Protein AF-A0A8S3D766-F1 (afdb_monomer_lite)

Sequence (200 aa):
LGELEQWCKNNLNIPTNENEAFVVSYKILYDNEEYEDDEDVEENDGNRFRIFISSIRLLNIISMSSYVCSDATYQLVWQDYPVLIVGTTDLNKAFHPFDLAIYLLKPTALICDAADAIKNVFGNSYNQIMCWAHMKRNVENRISHINDKDIAKEILEDIEMLQLCNSTIIFKLASTLCMKKWKLNNKQTDQSILDFFEFF

Foldseek 3Di:
DVVVVVVLVVFCDQDPDQQDKGWVDKDKAALPDDDPPPPPDDRDDHIKMKTKMFGNVLVVVVVPDPDKDKDFDLVDADPLWTWIWIFDADPVRDTGTGIIMTIPDQEQEDAECPDVSVCSRNPDNHHYHHHPVNVLVVLVVLLVQQPDPVVSVVLSVLVVVLVVDPDPVSSVVSVVVSLVVQVVVVPVPRVSSVVSSVVD

Structure (mmCIF, N/CA/C/O backbone):
data_AF-A0A8S3D766-F1
#
_entry.id   AF-A0A8S3D766-F1
#
loop_
_atom_site.group_PDB
_atom_site.id
_atom_site.type_symbol
_atom_site.label_atom_id
_atom_site.label_alt_id
_atom_site.label_comp_id
_atom_site.label_asym_id
_atom_site.label_entity_id
_atom_site.label_seq_id
_atom_site.pdbx_PDB_ins_code
_atom_site.Cartn_x
_atom_site.Cartn_y
_atom_site.Cartn_z
_atom_site.occupancy
_atom_site.B_iso_or_equiv
_atom_site.auth_seq_id
_atom_site.auth_comp_id
_atom_site.auth_asym_id
_atom_site.auth_atom_id
_atom_site.pdbx_PDB_model_num
ATOM 1 N N . LEU A 1 1 ? 7.368 -10.321 -23.413 1.00 70.69 1 LEU A N 1
ATOM 2 C CA . LEU A 1 1 ? 8.429 -9.440 -22.870 1.00 70.69 1 LEU A CA 1
ATOM 3 C C . LEU A 1 1 ? 9.476 -9.000 -23.902 1.00 70.69 1 LEU A C 1
ATOM 5 O O . LEU A 1 1 ? 10.098 -7.979 -23.661 1.00 70.69 1 LEU A O 1
ATOM 9 N N . GLY A 1 2 ? 9.646 -9.662 -25.059 1.00 80.44 2 GLY A N 1
ATOM 10 C CA . GLY A 1 2 ? 10.672 -9.266 -26.047 1.00 80.44 2 GLY A CA 1
ATOM 11 C C . GLY A 1 2 ? 10.582 -7.816 -26.560 1.00 80.44 2 GLY A C 1
ATOM 12 O O . GLY A 1 2 ? 11.603 -7.145 -26.668 1.00 80.44 2 GLY A O 1
ATOM 13 N N . GLU A 1 3 ? 9.377 -7.286 -26.803 1.00 83.62 3 GLU A N 1
ATOM 14 C CA . GLU A 1 3 ? 9.200 -5.866 -27.166 1.00 83.62 3 GLU A CA 1
ATOM 15 C C . GLU A 1 3 ? 9.581 -4.913 -26.025 1.00 83.62 3 GLU A C 1
ATOM 17 O O . GLU A 1 3 ? 10.207 -3.883 -26.267 1.00 83.62 3 GLU A O 1
ATOM 22 N N . LEU A 1 4 ? 9.258 -5.277 -24.778 1.00 83.44 4 LEU A N 1
ATOM 23 C CA . LEU A 1 4 ? 9.631 -4.515 -23.584 1.00 83.44 4 LEU A CA 1
ATOM 24 C C . LEU A 1 4 ? 11.149 -4.507 -23.390 1.00 83.44 4 LEU A C 1
ATOM 26 O O . LEU A 1 4 ? 11.733 -3.461 -23.138 1.00 83.44 4 LEU A O 1
ATOM 30 N N . GLU A 1 5 ? 11.797 -5.658 -23.568 1.00 87.75 5 GLU A N 1
ATOM 31 C CA . GLU A 1 5 ? 13.253 -5.769 -23.528 1.00 87.75 5 GLU A CA 1
ATOM 32 C C . GLU A 1 5 ? 13.906 -4.892 -24.601 1.00 87.75 5 GLU A C 1
ATOM 34 O O . GLU A 1 5 ? 14.866 -4.173 -24.320 1.00 87.75 5 GLU A O 1
ATOM 39 N N . GLN A 1 6 ? 13.366 -4.904 -25.822 1.00 90.50 6 GLN A N 1
ATOM 40 C CA . GLN A 1 6 ? 13.862 -4.056 -26.899 1.00 90.50 6 GLN A CA 1
ATOM 41 C C . GLN A 1 6 ? 13.649 -2.569 -26.597 1.00 90.50 6 GLN A C 1
ATOM 43 O O . GLN A 1 6 ? 14.546 -1.763 -26.840 1.00 90.50 6 GLN A O 1
ATOM 48 N N . TRP A 1 7 ? 12.495 -2.197 -26.038 1.00 90.62 7 TRP A N 1
ATOM 49 C CA . TRP A 1 7 ? 12.239 -0.832 -25.590 1.00 90.62 7 TRP A CA 1
ATOM 50 C C . TRP A 1 7 ? 13.241 -0.410 -24.512 1.00 90.62 7 TRP A C 1
ATOM 52 O O . TRP A 1 7 ? 13.834 0.660 -24.638 1.00 90.62 7 TRP A O 1
ATOM 62 N N . CYS A 1 8 ? 13.515 -1.260 -23.518 1.00 90.88 8 CYS A N 1
ATOM 63 C CA . CYS A 1 8 ? 14.522 -0.977 -22.501 1.00 90.88 8 CYS A CA 1
ATOM 64 C C . CYS A 1 8 ? 15.896 -0.734 -23.130 1.00 90.88 8 CYS A C 1
ATOM 66 O O . CYS A 1 8 ? 16.503 0.302 -22.869 1.00 90.88 8 CYS A O 1
ATOM 68 N N . LYS A 1 9 ? 16.347 -1.625 -24.026 1.00 92.69 9 LYS A N 1
ATOM 69 C CA . LYS A 1 9 ? 17.621 -1.483 -24.756 1.00 92.69 9 LYS A CA 1
ATOM 70 C C . LYS A 1 9 ? 17.708 -0.167 -25.525 1.00 92.69 9 LYS A C 1
ATOM 72 O O . LYS A 1 9 ? 18.741 0.495 -25.489 1.00 92.69 9 LYS A O 1
ATOM 77 N N . ASN A 1 10 ? 16.623 0.231 -26.187 1.00 94.00 10 ASN A N 1
ATOM 78 C CA . ASN A 1 10 ? 16.573 1.467 -26.967 1.00 94.00 10 ASN A CA 1
ATOM 79 C C . ASN A 1 10 ? 16.651 2.730 -26.093 1.00 94.00 10 ASN A C 1
ATOM 81 O O . ASN A 1 10 ? 17.072 3.775 -26.583 1.00 94.00 10 ASN A O 1
ATOM 85 N N . ASN A 1 11 ? 16.271 2.634 -24.817 1.00 93.81 11 ASN A N 1
ATOM 86 C CA . ASN A 1 11 ? 16.190 3.758 -23.883 1.00 93.81 11 ASN A CA 1
ATOM 87 C C . ASN A 1 11 ? 17.270 3.717 -22.783 1.00 93.81 11 ASN A C 1
ATOM 89 O O . ASN A 1 11 ? 17.156 4.449 -21.808 1.00 93.81 11 ASN A O 1
ATOM 93 N N . LEU A 1 12 ? 18.319 2.893 -22.916 1.00 93.75 12 LEU A N 1
ATOM 94 C CA . LEU A 1 12 ? 19.461 2.860 -21.980 1.00 93.75 12 LEU A CA 1
ATOM 95 C C . LEU A 1 12 ? 20.406 4.062 -22.122 1.00 93.75 12 LEU A C 1
ATOM 97 O O . LEU A 1 12 ? 21.203 4.341 -21.226 1.00 93.75 12 LEU A O 1
ATOM 101 N N . ASN A 1 13 ? 20.385 4.727 -23.277 1.00 94.75 13 ASN A N 1
ATOM 102 C CA . ASN A 1 13 ? 21.314 5.815 -23.552 1.00 94.75 13 ASN A CA 1
ATOM 103 C C . ASN A 1 13 ? 21.016 7.001 -22.635 1.00 94.75 13 ASN A C 1
ATOM 105 O O . ASN A 1 13 ? 19.891 7.493 -22.600 1.00 94.75 13 ASN A O 1
ATOM 109 N N . ILE A 1 14 ? 22.047 7.480 -21.940 1.00 94.19 14 ILE A N 1
ATOM 110 C CA . ILE A 1 14 ? 21.954 8.671 -21.097 1.00 94.19 14 ILE A CA 1
ATOM 111 C C . ILE A 1 14 ? 21.667 9.880 -22.010 1.00 94.19 14 ILE A C 1
ATOM 113 O O . ILE A 1 14 ? 22.490 10.182 -22.882 1.00 94.19 14 ILE A O 1
ATOM 117 N N . PRO A 1 15 ? 20.521 10.563 -21.849 1.00 94.56 15 PRO A N 1
ATOM 118 C CA . PRO A 1 15 ? 20.129 11.660 -22.719 1.00 94.56 15 PRO A CA 1
ATOM 119 C C . PRO A 1 15 ? 20.963 12.910 -22.434 1.00 94.56 15 PRO A C 1
ATOM 121 O O . PRO A 1 15 ? 21.476 13.109 -21.336 1.00 94.56 15 PRO A O 1
ATOM 124 N N . THR A 1 16 ? 21.086 13.798 -23.419 1.00 94.31 16 THR A N 1
ATOM 125 C CA . THR A 1 16 ? 21.764 15.093 -23.230 1.00 94.31 16 THR A CA 1
ATOM 126 C C . THR A 1 16 ? 20.898 16.097 -22.472 1.00 94.31 16 THR A C 1
ATOM 128 O O . THR A 1 16 ? 21.423 16.977 -21.794 1.00 94.31 16 THR A O 1
ATOM 131 N N . ASN A 1 17 ? 19.572 15.979 -22.574 1.00 94.69 17 ASN A N 1
ATOM 132 C CA . ASN A 1 17 ? 18.636 16.771 -21.788 1.00 94.69 17 ASN A CA 1
ATOM 133 C C . ASN A 1 17 ? 18.474 16.156 -20.393 1.00 94.69 17 ASN A C 1
ATOM 135 O O . ASN A 1 17 ? 17.949 15.057 -20.249 1.00 94.69 17 ASN A O 1
ATOM 139 N N . GLU A 1 18 ? 18.846 16.897 -19.349 1.00 92.12 18 GLU A N 1
ATOM 140 C CA . GLU A 1 18 ? 18.815 16.393 -17.970 1.00 92.12 18 GLU A CA 1
ATOM 141 C C . GLU A 1 18 ? 17.413 16.070 -17.429 1.00 92.12 18 GLU A C 1
ATOM 143 O O . GLU A 1 18 ? 17.296 15.410 -16.396 1.00 92.12 18 GLU A O 1
ATOM 148 N N . ASN A 1 19 ? 16.356 16.548 -18.095 1.00 89.94 19 ASN A N 1
ATOM 149 C CA . ASN A 1 19 ? 14.960 16.274 -17.743 1.00 89.94 19 ASN A CA 1
ATOM 150 C C . ASN A 1 19 ? 14.360 15.087 -18.498 1.00 89.94 19 ASN A C 1
ATOM 152 O O . ASN A 1 19 ? 13.243 14.678 -18.189 1.00 89.94 19 ASN A O 1
ATOM 156 N N . GLU A 1 20 ? 15.052 14.583 -19.514 1.00 91.75 20 GLU A N 1
ATOM 157 C CA . GLU A 1 20 ? 14.582 13.448 -20.291 1.00 91.75 20 GLU A CA 1
ATOM 158 C C . GLU A 1 20 ? 14.780 12.161 -19.488 1.00 91.75 20 GLU A C 1
ATOM 160 O O . GLU A 1 20 ? 15.828 11.939 -18.874 1.00 91.75 20 GLU A O 1
ATOM 165 N N . ALA A 1 21 ? 13.728 11.346 -19.437 1.00 91.31 21 ALA A N 1
ATOM 166 C CA . ALA A 1 21 ? 13.757 10.079 -18.731 1.00 91.31 21 ALA A CA 1
ATOM 167 C C . ALA A 1 21 ? 14.432 9.006 -19.591 1.00 91.31 21 ALA A C 1
ATOM 169 O O . ALA A 1 21 ? 14.222 8.948 -20.800 1.00 91.31 21 ALA A O 1
ATOM 170 N N . PHE A 1 22 ? 15.200 8.132 -18.954 1.00 93.50 22 PHE A N 1
ATOM 171 C CA . PHE A 1 22 ? 15.865 7.001 -19.584 1.00 93.50 22 PHE A CA 1
ATOM 172 C C . PHE A 1 22 ? 15.861 5.798 -18.639 1.00 93.50 22 PHE A C 1
ATOM 174 O O . PHE A 1 22 ? 15.619 5.922 -17.433 1.00 93.50 22 PHE A O 1
ATOM 181 N N . VAL A 1 23 ? 16.109 4.617 -19.193 1.00 93.62 23 VAL A N 1
ATOM 182 C CA . VAL A 1 23 ? 16.245 3.386 -18.419 1.00 93.62 23 VAL A CA 1
ATOM 183 C C . VAL A 1 23 ? 17.630 3.373 -17.786 1.00 93.62 23 VAL A C 1
ATOM 185 O O . VAL A 1 23 ? 18.639 3.267 -18.477 1.00 93.62 23 VAL A O 1
ATOM 188 N N . VAL A 1 24 ? 17.675 3.467 -16.459 1.00 91.00 24 VAL A N 1
ATOM 189 C CA . VAL A 1 24 ? 18.919 3.404 -15.682 1.00 91.00 24 VAL A CA 1
ATOM 190 C C . VAL A 1 24 ? 19.394 1.960 -15.570 1.00 91.00 24 VAL A C 1
ATOM 192 O O . VAL A 1 24 ? 20.577 1.667 -15.730 1.00 91.00 24 VAL A O 1
ATOM 195 N N . SER A 1 25 ? 18.469 1.043 -15.298 1.00 90.19 25 SER A N 1
ATOM 196 C CA . SER A 1 25 ? 18.732 -0.392 -15.301 1.00 90.19 25 SER A CA 1
ATOM 197 C C . SER A 1 25 ? 17.443 -1.171 -15.521 1.00 90.19 25 SER A C 1
ATOM 199 O O . SER A 1 25 ? 16.344 -0.688 -15.258 1.00 90.19 25 SER A O 1
ATOM 201 N N . TYR A 1 26 ? 17.562 -2.397 -16.013 1.00 89.94 26 TYR A N 1
ATOM 202 C CA . TYR A 1 26 ? 16.439 -3.319 -16.062 1.00 89.94 26 TYR A CA 1
ATOM 203 C C . TYR A 1 26 ? 16.932 -4.759 -15.917 1.00 89.94 26 TYR A C 1
ATOM 205 O O . TYR A 1 26 ? 18.079 -5.071 -16.234 1.00 89.94 26 TYR A O 1
ATOM 213 N N . LYS A 1 27 ? 16.056 -5.635 -15.431 1.00 86.75 27 LYS A N 1
ATOM 214 C CA . LYS A 1 27 ? 16.256 -7.084 -15.375 1.00 86.75 27 LYS A CA 1
ATOM 215 C C . LYS A 1 27 ? 14.972 -7.745 -15.855 1.00 86.75 27 LYS A C 1
ATOM 217 O O . LYS A 1 27 ? 13.901 -7.413 -15.357 1.00 86.75 27 LYS A O 1
ATOM 222 N N . ILE A 1 28 ? 15.076 -8.647 -16.821 1.00 84.81 28 ILE A N 1
ATOM 223 C CA . ILE A 1 28 ? 13.966 -9.467 -17.311 1.00 84.81 28 ILE A CA 1
ATOM 224 C C . ILE A 1 28 ? 14.405 -10.916 -17.126 1.00 84.81 28 ILE A C 1
ATOM 226 O O . ILE A 1 28 ? 15.491 -11.272 -17.565 1.00 84.81 28 ILE A O 1
ATOM 230 N N . LEU A 1 29 ? 13.593 -11.697 -16.424 1.00 77.31 29 LEU A N 1
ATOM 231 C CA . LEU A 1 29 ? 13.804 -13.109 -16.138 1.00 77.31 29 LEU A CA 1
ATOM 232 C C . LEU A 1 29 ? 12.725 -13.906 -16.860 1.00 7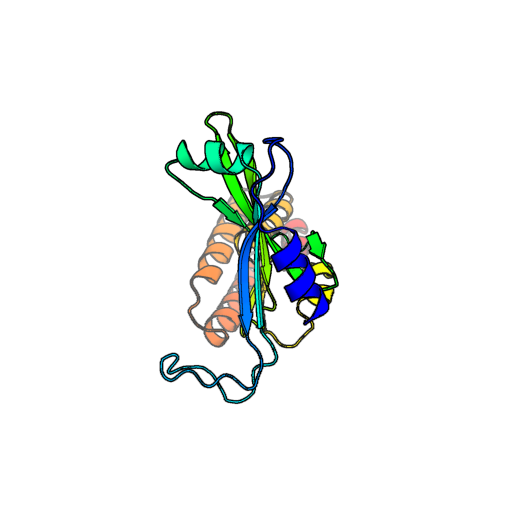7.31 29 LEU A C 1
ATOM 234 O O . LEU A 1 29 ? 11.534 -13.603 -16.733 1.00 77.31 29 LEU A O 1
ATOM 238 N N . TYR A 1 30 ? 13.160 -14.906 -17.616 1.00 76.62 30 TYR A N 1
ATOM 239 C CA . TYR A 1 30 ? 12.282 -15.824 -18.324 1.00 76.62 30 TYR A CA 1
ATOM 240 C C . TYR A 1 30 ? 12.181 -17.145 -17.555 1.00 76.62 30 TYR A C 1
ATOM 242 O O . TYR A 1 30 ? 13.155 -17.559 -16.934 1.00 76.62 30 TYR A O 1
ATOM 250 N N . ASP A 1 31 ? 11.038 -17.827 -17.648 1.00 66.19 31 ASP A N 1
ATOM 251 C CA . ASP A 1 31 ? 10.706 -19.056 -16.887 1.00 66.19 31 ASP A CA 1
ATOM 252 C C . ASP A 1 31 ? 11.696 -20.224 -17.038 1.00 66.19 31 ASP A C 1
ATOM 254 O O . ASP A 1 31 ? 11.620 -21.202 -16.303 1.00 66.19 31 ASP A O 1
ATOM 258 N N . ASN A 1 32 ? 12.630 -20.127 -17.984 1.00 57.44 32 ASN A N 1
ATOM 259 C CA . ASN A 1 32 ? 13.569 -21.187 -18.335 1.00 57.44 32 ASN A CA 1
ATOM 260 C C . ASN A 1 32 ? 15.002 -20.936 -17.821 1.00 57.44 32 ASN A C 1
ATOM 262 O O . ASN A 1 32 ? 15.908 -21.676 -18.200 1.00 57.44 32 ASN A O 1
ATOM 266 N N . GLU A 1 33 ? 15.240 -19.884 -17.031 1.00 54.94 33 GLU A N 1
ATOM 267 C CA . GLU A 1 33 ? 16.546 -19.607 -16.417 1.00 54.94 33 GLU A CA 1
ATOM 268 C C . GLU A 1 33 ? 16.566 -20.123 -14.966 1.00 54.94 33 GLU A C 1
ATOM 270 O O . GLU A 1 33 ? 16.185 -19.413 -14.037 1.00 54.94 33 GLU A O 1
ATOM 275 N N . GLU A 1 34 ? 16.995 -21.377 -14.779 1.00 47.31 34 GLU A N 1
ATOM 276 C CA . GLU A 1 34 ? 17.335 -21.938 -13.463 1.00 47.31 34 GLU A CA 1
ATOM 277 C C . GLU A 1 34 ? 18.512 -21.152 -12.857 1.00 47.31 34 GLU A C 1
ATOM 279 O O . GLU A 1 34 ? 19.587 -21.073 -13.455 1.00 47.31 34 GLU A O 1
ATOM 284 N N . TYR A 1 35 ? 18.332 -20.592 -11.658 1.00 52.56 35 TYR A N 1
ATOM 285 C CA . TYR A 1 35 ? 19.436 -20.107 -10.829 1.00 52.56 35 TYR A CA 1
ATOM 286 C C . TYR A 1 35 ? 19.434 -20.839 -9.485 1.00 52.56 35 TYR A C 1
ATOM 288 O O . TYR A 1 35 ? 18.401 -20.944 -8.831 1.00 52.56 35 TYR A O 1
ATOM 296 N N . GLU A 1 36 ? 20.617 -21.312 -9.088 1.00 47.75 36 GLU A N 1
ATOM 297 C CA . GLU A 1 36 ? 20.889 -22.158 -7.914 1.00 47.75 36 GLU A CA 1
ATOM 298 C C . GLU A 1 36 ? 20.872 -21.418 -6.555 1.00 47.75 36 GLU A C 1
ATOM 300 O O . GLU A 1 36 ? 21.136 -22.048 -5.538 1.00 47.75 36 GLU A O 1
ATOM 305 N N . ASP A 1 37 ? 20.559 -20.115 -6.500 1.00 46.97 37 ASP A N 1
ATOM 306 C CA . ASP A 1 37 ? 20.825 -19.283 -5.306 1.00 46.97 37 ASP A CA 1
ATOM 307 C C . ASP A 1 37 ? 19.584 -18.742 -4.560 1.00 46.97 37 ASP A C 1
ATOM 309 O O . ASP A 1 37 ? 19.739 -18.063 -3.545 1.00 46.97 37 ASP A O 1
ATOM 313 N N . ASP A 1 38 ? 18.358 -19.043 -4.999 1.00 48.12 38 ASP A N 1
ATOM 314 C CA . ASP A 1 38 ? 17.144 -18.676 -4.253 1.00 48.12 38 ASP A CA 1
ATOM 315 C C . ASP A 1 38 ? 16.510 -19.938 -3.630 1.00 48.12 38 ASP A C 1
ATOM 317 O O . ASP A 1 38 ? 15.638 -20.569 -4.226 1.00 48.12 38 ASP A O 1
ATOM 321 N N . GLU A 1 39 ? 16.925 -20.299 -2.407 1.00 45.94 39 GLU A N 1
ATOM 322 C CA . GLU A 1 39 ? 16.425 -21.465 -1.639 1.00 45.94 39 GLU A CA 1
ATOM 323 C C . GLU A 1 39 ? 14.904 -21.436 -1.322 1.00 45.94 39 GLU A C 1
ATOM 325 O O . GLU A 1 39 ? 14.390 -22.384 -0.734 1.00 45.94 39 GLU A O 1
ATOM 330 N N . ASP A 1 40 ? 14.160 -20.407 -1.748 1.00 47.56 40 ASP A N 1
ATOM 331 C CA . ASP A 1 40 ? 12.743 -20.197 -1.407 1.00 47.56 40 ASP A CA 1
ATOM 332 C C . ASP A 1 40 ? 11.804 -19.974 -2.621 1.00 47.56 40 ASP A C 1
ATOM 334 O O . ASP A 1 40 ? 10.689 -19.469 -2.456 1.00 47.56 40 ASP A O 1
ATOM 338 N N . VAL A 1 41 ? 12.202 -20.313 -3.856 1.00 48.66 41 VAL A N 1
ATOM 339 C CA . VAL A 1 41 ? 11.343 -20.094 -5.043 1.00 48.66 41 VAL A CA 1
ATOM 340 C C . VAL A 1 41 ? 10.721 -21.405 -5.527 1.00 48.66 41 VAL A C 1
ATOM 342 O O . VAL A 1 41 ? 11.394 -22.258 -6.095 1.00 48.66 41 VAL A O 1
ATOM 345 N N . GLU A 1 42 ? 9.408 -21.549 -5.322 1.00 48.41 42 GLU A N 1
ATOM 346 C CA . GLU A 1 42 ? 8.610 -22.62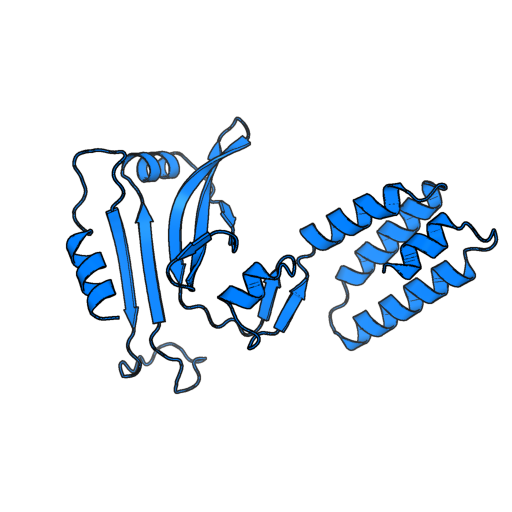3 -5.925 1.00 48.41 42 GLU A CA 1
ATOM 347 C C . GLU A 1 42 ? 8.782 -22.644 -7.460 1.00 48.41 42 GLU A C 1
ATOM 349 O O . GLU A 1 42 ? 8.654 -21.617 -8.134 1.00 48.41 42 GLU A O 1
ATOM 354 N N . GLU A 1 43 ? 9.058 -23.833 -8.006 1.00 47.06 43 GLU A N 1
ATOM 355 C CA . GLU A 1 43 ? 9.141 -24.117 -9.443 1.00 47.06 43 GLU A CA 1
ATOM 356 C C . GLU A 1 43 ? 7.848 -23.673 -10.163 1.00 47.06 43 GLU A C 1
ATOM 358 O O . GLU A 1 43 ? 6.774 -24.221 -9.908 1.00 47.06 43 GLU A O 1
ATOM 363 N N . ASN A 1 44 ? 7.974 -22.746 -11.124 1.00 49.91 44 ASN A N 1
ATOM 364 C CA . ASN A 1 44 ? 6.931 -22.118 -11.970 1.00 49.91 44 ASN A CA 1
ATOM 365 C C . ASN A 1 44 ? 6.419 -20.734 -11.553 1.00 49.91 44 ASN A C 1
ATOM 367 O O . ASN A 1 44 ? 5.215 -20.461 -11.653 1.00 49.91 44 ASN A O 1
ATOM 371 N N . ASP A 1 45 ? 7.304 -19.803 -11.197 1.00 53.88 45 ASP A N 1
ATOM 372 C CA . ASP A 1 45 ? 6.891 -18.403 -11.151 1.00 53.88 45 ASP A CA 1
ATOM 373 C C . ASP A 1 45 ? 7.182 -17.673 -12.469 1.00 53.88 45 ASP A C 1
ATOM 375 O O . ASP A 1 45 ? 8.317 -17.300 -12.741 1.00 53.88 45 ASP A O 1
ATOM 379 N N . GLY A 1 46 ? 6.111 -17.496 -13.256 1.00 61.50 46 GLY A N 1
ATOM 380 C CA . GLY A 1 46 ? 6.061 -16.843 -14.573 1.00 61.50 46 GLY A CA 1
ATOM 381 C C . GLY A 1 46 ? 6.977 -15.619 -14.778 1.00 61.50 46 GLY A C 1
ATOM 382 O O . GLY A 1 46 ? 7.278 -14.901 -13.829 1.00 61.50 46 GLY A O 1
ATOM 383 N N . ASN A 1 47 ? 7.312 -15.314 -16.040 1.00 66.62 47 ASN A N 1
ATOM 384 C CA . ASN A 1 47 ? 8.333 -14.323 -16.409 1.00 66.62 47 ASN A CA 1
ATOM 385 C C . ASN A 1 47 ? 8.301 -13.030 -15.570 1.00 66.62 47 ASN A C 1
ATOM 387 O O . ASN A 1 47 ? 7.332 -12.269 -15.630 1.00 66.62 47 ASN A O 1
ATOM 391 N N . ARG A 1 48 ? 9.388 -12.723 -14.856 1.00 72.94 48 ARG A N 1
ATOM 392 C CA . ARG A 1 48 ? 9.495 -11.543 -13.983 1.00 72.94 48 ARG A CA 1
ATOM 393 C C . ARG A 1 48 ? 10.271 -10.427 -14.674 1.00 72.94 48 ARG A C 1
ATOM 395 O O . ARG A 1 48 ? 11.196 -10.673 -15.441 1.00 72.94 48 ARG A O 1
ATOM 402 N N . PHE A 1 49 ? 9.954 -9.175 -14.366 1.00 78.81 49 PHE A N 1
ATOM 403 C CA . PHE A 1 49 ? 10.791 -8.059 -14.796 1.00 78.81 49 PHE A CA 1
ATOM 404 C C . PHE A 1 49 ? 10.823 -6.927 -13.774 1.00 78.81 49 PHE A C 1
ATOM 406 O O . PHE A 1 49 ? 9.898 -6.751 -12.982 1.00 78.81 49 PHE A O 1
ATOM 413 N N . ARG A 1 50 ? 11.916 -6.169 -13.823 1.00 80.25 50 ARG A N 1
ATOM 414 C CA . ARG A 1 50 ? 12.158 -4.930 -13.091 1.00 80.25 50 ARG A CA 1
ATOM 415 C C . ARG A 1 50 ? 12.740 -3.920 -14.063 1.00 80.25 50 ARG A C 1
ATOM 417 O O . ARG A 1 50 ? 13.726 -4.223 -14.729 1.00 80.25 50 ARG A O 1
ATOM 424 N N . ILE A 1 51 ? 12.179 -2.721 -14.109 1.00 85.56 51 ILE A N 1
ATOM 425 C CA . ILE A 1 51 ? 12.727 -1.607 -14.893 1.00 85.56 51 ILE A CA 1
ATOM 426 C C . ILE A 1 51 ? 12.883 -0.425 -13.954 1.00 85.56 51 ILE A C 1
ATOM 428 O O . ILE A 1 51 ? 11.937 -0.110 -13.247 1.00 85.56 51 ILE A O 1
ATOM 432 N N . PHE A 1 52 ? 14.056 0.199 -13.948 1.00 87.62 52 PHE A N 1
ATOM 433 C CA . PHE A 1 52 ? 14.364 1.429 -13.231 1.00 87.62 52 PHE A CA 1
ATOM 434 C C . PHE A 1 52 ? 14.478 2.572 -14.244 1.00 87.62 52 PHE A C 1
ATOM 436 O O . PHE A 1 52 ? 15.371 2.565 -15.096 1.00 87.62 52 PHE A O 1
ATOM 443 N N . ILE A 1 53 ? 13.573 3.549 -14.149 1.00 89.44 53 ILE A N 1
ATOM 444 C CA . ILE A 1 53 ? 13.532 4.738 -15.007 1.00 89.44 53 ILE A CA 1
ATOM 445 C C . ILE A 1 53 ? 13.804 5.989 -14.166 1.00 89.44 53 ILE A C 1
ATOM 447 O O . ILE A 1 53 ? 13.197 6.186 -13.114 1.00 89.44 53 ILE A O 1
ATOM 451 N N . SER A 1 54 ? 14.689 6.863 -14.649 1.00 92.12 54 SER A N 1
ATOM 452 C CA . SER A 1 54 ? 14.982 8.159 -14.022 1.00 92.12 54 SER A CA 1
ATOM 453 C C . SER A 1 54 ? 15.435 9.193 -15.057 1.00 92.12 54 SER A C 1
ATOM 455 O O . SER A 1 54 ? 15.471 8.911 -16.249 1.00 92.12 54 SER A O 1
ATOM 457 N N . SER A 1 55 ? 15.788 10.397 -14.610 1.00 91.88 55 SER A N 1
ATOM 458 C CA . SER A 1 55 ? 16.466 11.424 -15.409 1.00 91.88 55 SER A CA 1
ATOM 459 C C . SER A 1 55 ? 17.723 11.903 -14.684 1.00 91.88 55 SER A C 1
ATOM 461 O O . SER A 1 55 ? 17.846 11.740 -13.468 1.00 91.88 55 SER A O 1
ATOM 463 N N . ILE A 1 56 ? 18.657 12.529 -15.402 1.00 92.62 56 ILE A N 1
ATOM 464 C CA . ILE A 1 56 ? 19.917 13.015 -14.811 1.00 92.62 56 ILE A CA 1
ATOM 465 C C . ILE A 1 56 ? 19.642 13.985 -13.658 1.00 92.62 56 ILE A C 1
ATOM 467 O O . ILE A 1 56 ? 20.248 13.868 -12.594 1.00 92.62 56 ILE A O 1
ATOM 471 N N . ARG A 1 57 ? 18.690 14.912 -13.829 1.00 88.00 57 ARG A N 1
ATOM 472 C CA . ARG A 1 57 ? 18.337 15.873 -12.778 1.00 88.00 57 ARG A CA 1
ATOM 473 C C . ARG A 1 57 ? 17.860 15.173 -11.507 1.00 88.00 57 ARG A C 1
ATOM 475 O O . ARG A 1 57 ? 18.241 15.571 -10.411 1.00 88.00 57 ARG A O 1
ATOM 482 N N . LEU A 1 58 ? 17.050 14.129 -11.652 1.00 86.19 58 LEU A N 1
ATOM 483 C CA . LEU A 1 58 ? 16.514 13.361 -10.531 1.00 86.19 58 LEU A CA 1
ATOM 484 C C . LEU A 1 58 ? 17.598 12.535 -9.823 1.00 86.19 58 LEU A C 1
ATOM 486 O O . LEU A 1 58 ? 17.670 12.544 -8.593 1.00 86.19 58 LEU A O 1
ATOM 490 N N . LEU A 1 59 ? 18.500 11.911 -10.585 1.00 88.06 59 LEU A N 1
ATOM 491 C CA . LEU A 1 59 ? 19.664 11.205 -10.038 1.00 88.06 59 LEU A CA 1
ATOM 492 C C . LEU A 1 59 ? 20.633 12.153 -9.301 1.00 88.06 59 LEU A C 1
ATOM 494 O O . LEU A 1 59 ? 21.232 11.783 -8.291 1.00 88.06 59 LEU A O 1
ATOM 498 N N . ASN A 1 60 ? 20.747 13.404 -9.748 1.00 87.44 60 ASN A N 1
ATOM 499 C CA . ASN A 1 60 ? 21.519 14.426 -9.041 1.00 87.44 60 ASN A CA 1
ATOM 500 C C . ASN A 1 60 ? 20.844 14.884 -7.739 1.00 87.44 60 ASN A C 1
ATOM 502 O O . ASN A 1 60 ? 21.531 15.235 -6.788 1.00 87.44 60 ASN A O 1
ATOM 506 N N . ILE A 1 61 ? 19.511 14.875 -7.661 1.00 81.75 61 ILE A N 1
ATOM 507 C CA . ILE A 1 61 ? 18.798 15.209 -6.419 1.00 81.75 61 ILE A CA 1
ATOM 508 C C . ILE A 1 61 ? 19.049 14.142 -5.350 1.00 81.75 61 ILE A C 1
ATOM 510 O O . ILE A 1 61 ? 19.331 14.485 -4.202 1.00 81.75 61 ILE A O 1
ATOM 514 N N . ILE A 1 62 ? 18.994 12.857 -5.714 1.00 81.19 62 ILE A N 1
ATOM 515 C CA . ILE A 1 62 ? 19.216 11.775 -4.747 1.00 81.19 62 ILE A CA 1
ATOM 516 C C . ILE A 1 62 ? 20.664 11.712 -4.251 1.00 81.19 62 ILE A C 1
ATOM 518 O O . ILE A 1 62 ? 20.877 11.399 -3.084 1.00 81.19 62 ILE A O 1
ATOM 522 N N . SER A 1 63 ? 21.655 12.088 -5.068 1.00 83.69 63 SER A N 1
ATOM 523 C CA . SER A 1 63 ? 23.058 12.141 -4.624 1.00 83.69 63 SER A CA 1
ATOM 524 C C . SER A 1 63 ? 23.307 13.178 -3.518 1.00 83.69 63 SER A C 1
ATOM 526 O O . SER A 1 63 ? 24.293 13.076 -2.789 1.00 83.69 63 SER A O 1
ATOM 528 N N . MET A 1 64 ? 22.397 14.145 -3.359 1.00 81.94 64 MET A N 1
ATOM 529 C CA . MET A 1 64 ? 22.422 15.151 -2.295 1.00 81.94 64 MET A CA 1
ATOM 530 C C . MET A 1 64 ? 21.592 14.760 -1.062 1.00 81.94 64 MET A C 1
ATOM 532 O O . MET A 1 64 ? 21.574 15.510 -0.085 1.00 81.94 64 MET A O 1
ATOM 536 N N . SER A 1 65 ? 20.890 13.624 -1.086 1.00 76.25 65 SER A N 1
ATOM 537 C CA . SER A 1 65 ? 20.039 13.177 0.018 1.00 76.25 65 SER A CA 1
ATOM 538 C C . SER A 1 65 ? 20.687 12.047 0.817 1.00 76.25 65 SER A C 1
ATOM 540 O O . SER A 1 65 ? 21.320 11.150 0.267 1.00 76.25 65 SER A O 1
ATOM 542 N N . SER A 1 66 ? 20.493 12.062 2.137 1.00 78.31 66 SER A N 1
ATOM 543 C CA . SER A 1 66 ? 20.892 10.961 3.027 1.00 78.31 66 SER A CA 1
ATOM 544 C C . SER A 1 66 ? 19.825 9.876 3.172 1.00 78.31 66 SER A C 1
ATOM 546 O O . SER A 1 66 ? 20.110 8.822 3.737 1.00 78.31 66 SER A O 1
ATOM 548 N N . TYR A 1 67 ? 18.597 10.132 2.713 1.00 67.62 67 TYR A N 1
ATOM 549 C CA . TYR A 1 67 ? 17.453 9.257 2.954 1.00 67.62 67 TYR A CA 1
ATOM 550 C C . TYR A 1 67 ? 16.619 9.073 1.691 1.00 67.62 67 TYR A C 1
ATOM 552 O O . TYR A 1 67 ? 16.450 9.994 0.892 1.00 67.62 67 TYR A O 1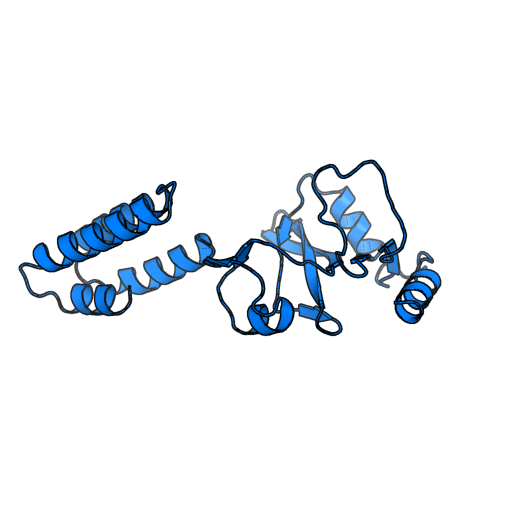
ATOM 560 N N . VAL A 1 68 ? 16.061 7.875 1.546 1.00 68.56 68 VAL A N 1
ATOM 561 C CA . VAL A 1 68 ? 15.161 7.509 0.453 1.00 68.56 68 VAL A CA 1
ATOM 562 C C . VAL A 1 68 ? 13.791 7.192 1.031 1.00 68.56 68 VAL A C 1
ATOM 564 O O . VAL A 1 68 ? 13.681 6.517 2.053 1.00 68.56 68 VAL A O 1
ATOM 567 N N . CYS A 1 69 ? 12.748 7.671 0.365 1.00 61.81 69 CYS A N 1
ATOM 568 C CA . CYS A 1 69 ? 11.362 7.326 0.631 1.00 61.81 69 CYS A CA 1
ATOM 569 C C . CYS A 1 69 ? 10.863 6.445 -0.518 1.00 61.81 69 CYS A C 1
ATOM 571 O O . CYS A 1 69 ? 10.721 6.913 -1.646 1.00 61.81 69 CYS A O 1
ATOM 573 N N . SER A 1 70 ? 10.595 5.173 -0.242 1.00 59.72 70 SER A N 1
ATOM 574 C CA . SER A 1 70 ? 9.941 4.273 -1.192 1.00 59.72 70 SER A CA 1
ATOM 575 C C . SER A 1 70 ? 8.476 4.117 -0.811 1.00 59.72 70 SER A C 1
ATOM 577 O O . SER A 1 70 ? 8.198 3.692 0.312 1.00 59.72 70 SER A O 1
ATOM 579 N N . ASP A 1 71 ? 7.560 4.425 -1.726 1.00 60.81 71 ASP A N 1
ATOM 580 C CA . ASP A 1 71 ? 6.133 4.184 -1.523 1.00 60.81 71 ASP A CA 1
ATOM 581 C C . ASP A 1 71 ? 5.507 3.556 -2.769 1.00 60.81 71 ASP A C 1
ATOM 583 O O . ASP A 1 71 ? 5.753 3.962 -3.907 1.00 60.81 71 ASP A O 1
ATOM 587 N N . ALA A 1 72 ? 4.697 2.523 -2.565 1.00 56.59 72 ALA A N 1
ATOM 588 C CA . ALA A 1 72 ? 4.018 1.843 -3.656 1.00 56.59 72 ALA A CA 1
ATOM 589 C C . ALA A 1 72 ? 2.691 2.543 -3.933 1.00 56.59 72 ALA A C 1
ATOM 591 O O . ALA A 1 72 ? 1.677 2.270 -3.291 1.00 56.59 72 ALA A O 1
ATOM 592 N N . THR A 1 73 ? 2.679 3.438 -4.919 1.00 56.34 73 THR A N 1
ATOM 593 C CA . THR A 1 73 ? 1.448 4.110 -5.330 1.00 56.34 73 THR A CA 1
ATOM 594 C C . THR A 1 73 ? 0.738 3.288 -6.404 1.00 56.34 73 THR A C 1
ATOM 596 O O . THR A 1 73 ? 1.000 3.419 -7.596 1.00 56.34 73 THR A O 1
ATOM 599 N N . TYR A 1 74 ? -0.225 2.470 -5.996 1.00 52.00 74 TYR A N 1
ATOM 600 C CA . TYR A 1 74 ? -1.057 1.659 -6.897 1.00 52.00 74 TYR A CA 1
ATOM 601 C C . TYR A 1 74 ? -1.981 2.490 -7.818 1.00 52.00 74 TYR A C 1
ATOM 603 O O . TYR A 1 74 ? -2.639 1.939 -8.696 1.00 52.00 74 TYR A O 1
ATOM 611 N N . GLN A 1 75 ? -2.064 3.811 -7.615 1.00 54.84 75 GLN A N 1
ATOM 612 C CA . GLN A 1 75 ? -2.798 4.725 -8.499 1.00 54.84 75 GLN A CA 1
ATOM 613 C C . GLN A 1 75 ? -2.102 4.924 -9.855 1.00 54.84 75 GLN A C 1
ATOM 615 O O . GLN A 1 75 ? -2.726 5.442 -10.780 1.00 54.84 75 GLN A O 1
ATOM 620 N N . LEU A 1 76 ? -0.836 4.509 -9.986 1.00 56.09 76 LEU A N 1
ATOM 621 C CA . LEU A 1 76 ? -0.105 4.527 -11.245 1.00 56.09 76 LEU A CA 1
ATOM 622 C C . LEU A 1 76 ? 0.135 3.086 -11.707 1.00 56.09 76 LEU A C 1
ATOM 624 O O . LEU A 1 76 ? 0.900 2.332 -11.107 1.00 56.09 76 LEU A O 1
ATOM 628 N N . VAL A 1 77 ? -0.562 2.712 -12.774 1.00 61.75 77 VAL A N 1
ATOM 629 C CA . VAL A 1 77 ? -0.495 1.387 -13.393 1.00 61.75 77 VAL A CA 1
ATOM 630 C C . VAL A 1 77 ? 0.054 1.564 -14.800 1.00 61.75 77 VAL A C 1
ATOM 632 O O . VAL A 1 77 ? -0.439 2.411 -15.547 1.00 61.75 77 VAL A O 1
ATOM 635 N N . TRP A 1 78 ? 1.068 0.787 -15.177 1.00 64.06 78 TRP A N 1
ATOM 636 C CA . TRP A 1 78 ? 1.607 0.795 -16.537 1.00 64.06 78 TRP A CA 1
ATOM 637 C C . TRP A 1 78 ? 1.403 -0.569 -17.183 1.00 64.06 78 TRP A C 1
ATOM 639 O O . TRP A 1 78 ? 2.009 -1.543 -16.756 1.00 64.06 78 TRP A O 1
ATOM 649 N N . GLN A 1 79 ? 0.531 -0.634 -18.195 1.00 68.44 79 GLN A N 1
ATOM 650 C CA . GLN A 1 79 ? 0.119 -1.890 -18.845 1.00 68.44 79 GLN A CA 1
ATOM 651 C C . GLN A 1 79 ? -0.332 -2.966 -17.840 1.00 68.44 79 GLN A C 1
ATOM 653 O O . GLN A 1 79 ? 0.126 -4.099 -17.899 1.00 68.44 79 GLN A O 1
ATOM 658 N N . ASP A 1 80 ? -1.193 -2.592 -16.891 1.00 65.75 80 ASP A N 1
ATOM 659 C CA . ASP A 1 80 ? -1.689 -3.463 -15.811 1.00 65.75 80 ASP A CA 1
ATOM 660 C C . ASP A 1 80 ? -0.638 -3.898 -14.769 1.00 65.75 80 ASP A C 1
ATOM 662 O O . ASP A 1 80 ? -0.956 -4.641 -13.843 1.00 65.75 80 ASP A O 1
ATOM 666 N N . TYR A 1 81 ? 0.589 -3.367 -14.838 1.00 68.88 81 TYR A N 1
ATOM 667 C CA . TYR A 1 81 ? 1.620 -3.593 -13.823 1.00 68.88 81 TYR A CA 1
ATOM 668 C C . TYR A 1 81 ? 1.675 -2.462 -12.786 1.00 68.88 81 TYR A C 1
ATOM 670 O O . TYR A 1 81 ? 1.619 -1.282 -13.159 1.00 68.88 81 TYR A O 1
ATOM 678 N N . PRO A 1 82 ? 1.833 -2.792 -11.488 1.00 66.56 82 PRO A N 1
ATOM 679 C CA . PRO A 1 82 ? 2.023 -1.796 -10.442 1.00 66.56 82 PRO A CA 1
ATOM 680 C C . PRO A 1 82 ? 3.318 -1.019 -10.674 1.00 66.56 82 PRO A C 1
ATOM 682 O O . PRO A 1 82 ? 4.369 -1.604 -10.958 1.00 66.56 82 PRO A O 1
ATOM 685 N N . VAL A 1 83 ? 3.253 0.297 -10.479 1.00 72.25 83 VAL A N 1
ATOM 686 C CA . VAL A 1 83 ? 4.437 1.153 -10.467 1.00 72.25 83 VAL A CA 1
ATOM 687 C C . VAL A 1 83 ? 4.760 1.556 -9.033 1.00 72.25 83 VAL A C 1
ATOM 689 O O . VAL A 1 83 ? 3.962 2.180 -8.336 1.00 72.25 83 VAL A O 1
ATOM 692 N N . LEU A 1 84 ? 5.956 1.184 -8.589 1.00 71.25 84 LEU A N 1
ATOM 693 C CA . LEU A 1 84 ? 6.566 1.685 -7.368 1.00 71.25 84 LEU A CA 1
ATOM 694 C C . LEU A 1 84 ? 7.193 3.043 -7.679 1.00 71.25 84 LEU A C 1
ATOM 696 O O . LEU A 1 84 ? 7.996 3.156 -8.607 1.00 71.25 84 LEU A O 1
ATOM 700 N N . ILE A 1 85 ? 6.848 4.060 -6.895 1.00 76.25 85 ILE A N 1
ATOM 701 C CA . ILE A 1 85 ? 7.474 5.374 -7.003 1.00 76.25 85 ILE A CA 1
ATOM 702 C C . ILE A 1 85 ? 8.448 5.511 -5.845 1.00 76.25 85 ILE A C 1
ATOM 704 O O . ILE A 1 85 ? 8.100 5.339 -4.676 1.00 76.25 85 ILE A O 1
ATOM 708 N N . VAL A 1 86 ? 9.691 5.834 -6.166 1.00 72.25 86 VAL A N 1
ATOM 709 C CA . VAL A 1 86 ? 10.704 6.112 -5.156 1.00 72.25 86 VAL A CA 1
ATOM 710 C C . VAL A 1 86 ? 11.139 7.562 -5.304 1.00 72.25 86 VAL A C 1
ATOM 712 O O . VAL A 1 86 ? 11.312 8.101 -6.400 1.00 72.25 86 VAL A O 1
ATOM 715 N N . GLY A 1 87 ? 11.244 8.239 -4.170 1.00 77.44 87 GLY A N 1
ATOM 716 C CA . GLY A 1 87 ? 11.567 9.650 -4.113 1.00 77.44 87 GLY A CA 1
ATOM 717 C C . GLY A 1 87 ? 12.341 10.007 -2.860 1.00 77.44 87 GLY A C 1
ATOM 718 O O . GLY A 1 87 ? 12.634 9.175 -2.004 1.00 77.44 87 GLY A O 1
ATOM 719 N N . THR A 1 88 ? 12.686 11.277 -2.750 1.00 76.31 88 THR A N 1
ATOM 720 C CA . THR A 1 88 ? 13.264 11.853 -1.536 1.00 76.31 88 THR A CA 1
ATOM 721 C C . THR A 1 88 ? 12.450 13.061 -1.116 1.00 76.31 88 THR A C 1
ATOM 723 O O . THR A 1 88 ? 11.724 13.643 -1.917 1.00 76.31 88 THR A O 1
ATOM 726 N N . THR A 1 89 ? 12.569 13.450 0.145 1.00 77.06 89 THR A N 1
ATOM 727 C CA . THR A 1 89 ? 11.933 14.657 0.668 1.00 77.06 89 THR A CA 1
ATOM 728 C C . THR A 1 89 ? 12.997 15.716 0.936 1.00 77.06 89 THR A C 1
ATOM 730 O O . THR A 1 89 ? 14.064 15.393 1.457 1.00 77.06 89 THR A O 1
ATOM 733 N N . ASP A 1 90 ? 12.737 16.968 0.565 1.00 74.00 90 ASP A N 1
ATOM 734 C CA . ASP A 1 90 ? 13.639 18.086 0.866 1.00 74.00 90 ASP A CA 1
ATOM 735 C C . ASP A 1 90 ? 13.375 18.709 2.255 1.00 74.00 90 ASP A C 1
ATOM 737 O O . ASP A 1 90 ? 12.458 18.321 2.983 1.00 74.00 90 ASP A O 1
ATOM 741 N N . LEU A 1 91 ? 14.170 19.715 2.639 1.00 72.62 91 LEU A N 1
ATOM 742 C CA . LEU A 1 91 ? 13.997 20.432 3.914 1.00 72.62 91 LEU A CA 1
ATOM 743 C C . LEU A 1 91 ? 12.658 21.187 4.020 1.00 72.62 91 LEU A C 1
ATOM 745 O O . LEU A 1 91 ? 12.220 21.497 5.128 1.00 72.62 91 LEU A O 1
ATOM 749 N N . ASN A 1 92 ? 11.987 21.448 2.896 1.00 77.44 92 ASN A N 1
ATOM 750 C CA . ASN A 1 92 ? 10.657 22.054 2.846 1.00 77.44 92 ASN A CA 1
ATOM 751 C C . ASN A 1 92 ? 9.532 21.009 2.911 1.00 77.44 92 ASN A C 1
ATOM 753 O O . ASN A 1 92 ? 8.362 21.367 2.779 1.00 77.44 92 ASN A O 1
ATOM 757 N N . LYS A 1 93 ? 9.865 19.731 3.142 1.00 72.50 93 LYS A N 1
ATOM 758 C CA . LYS A 1 93 ? 8.933 18.597 3.153 1.00 72.50 93 LYS A CA 1
ATOM 759 C C . LYS A 1 93 ? 8.258 18.343 1.799 1.00 72.50 93 LYS A C 1
ATOM 761 O O . LYS A 1 93 ? 7.222 17.682 1.754 1.00 72.50 93 LYS A O 1
ATOM 766 N N . ALA A 1 94 ? 8.824 18.849 0.702 1.00 71.31 94 ALA A N 1
ATOM 767 C CA . ALA A 1 94 ? 8.342 18.536 -0.635 1.00 71.31 94 ALA A CA 1
ATOM 768 C C . ALA A 1 94 ? 8.907 17.183 -1.084 1.00 71.31 94 ALA A C 1
ATOM 770 O O . ALA A 1 94 ? 10.107 16.931 -0.958 1.00 71.31 94 ALA A O 1
ATOM 771 N N . PHE A 1 95 ? 8.031 16.315 -1.594 1.00 75.69 95 PHE A N 1
ATOM 772 C CA . PHE A 1 95 ? 8.409 15.021 -2.154 1.00 75.69 95 PHE A CA 1
ATOM 773 C C . PHE A 1 95 ? 8.876 15.187 -3.604 1.00 75.69 95 PHE A C 1
ATOM 775 O O . PHE A 1 95 ? 8.158 15.736 -4.439 1.00 75.69 95 PHE A O 1
ATOM 782 N N . HIS A 1 96 ? 10.070 14.682 -3.896 1.00 76.00 96 HIS A N 1
ATOM 783 C CA . HIS A 1 96 ? 10.712 14.706 -5.205 1.00 76.00 96 HIS A CA 1
ATOM 784 C C . HIS A 1 96 ? 10.860 13.264 -5.703 1.00 76.00 96 HIS A C 1
ATOM 786 O O . HIS A 1 96 ? 11.781 12.570 -5.255 1.00 76.00 96 HIS A O 1
ATOM 792 N N . PRO A 1 97 ? 9.965 12.779 -6.586 1.00 78.75 97 PRO A N 1
ATOM 793 C CA . PRO A 1 97 ? 10.107 11.449 -7.166 1.00 78.75 97 PRO A CA 1
ATOM 794 C C . PRO A 1 97 ? 11.364 11.427 -8.032 1.00 78.75 97 PRO A C 1
ATOM 796 O O . PRO A 1 97 ? 11.523 12.297 -8.886 1.00 78.75 97 PRO A O 1
ATOM 799 N N . PHE A 1 98 ? 12.250 10.455 -7.819 1.00 75.38 98 PHE A N 1
ATOM 800 C CA . PHE A 1 98 ? 13.457 10.296 -8.633 1.00 75.38 98 PHE A CA 1
ATOM 801 C C . PHE A 1 98 ? 13.514 8.963 -9.377 1.00 75.38 98 PHE A C 1
ATOM 803 O O . PHE A 1 98 ? 14.370 8.795 -10.240 1.00 75.38 98 PHE A O 1
ATOM 810 N N . ASP A 1 99 ? 12.624 8.029 -9.066 1.00 75.75 99 ASP A N 1
ATOM 811 C CA . ASP A 1 99 ? 12.619 6.682 -9.621 1.00 75.75 99 ASP A CA 1
ATOM 812 C C . ASP A 1 99 ? 11.176 6.208 -9.825 1.00 75.75 99 ASP A C 1
ATOM 814 O O . ASP A 1 99 ? 10.300 6.401 -8.974 1.00 75.75 99 ASP A O 1
ATOM 818 N N . LEU A 1 100 ? 10.952 5.606 -10.991 1.00 78.31 100 LEU A N 1
ATOM 819 C CA . LEU A 1 100 ? 9.795 4.778 -11.281 1.00 78.31 100 LEU A CA 1
ATOM 820 C C . LEU A 1 100 ? 10.277 3.358 -11.540 1.00 78.31 100 LEU A C 1
ATOM 822 O O . LEU A 1 100 ? 11.017 3.104 -12.499 1.00 78.31 100 LEU A O 1
ATOM 826 N N . ALA A 1 101 ? 9.782 2.438 -10.721 1.00 73.81 101 ALA A N 1
ATOM 827 C CA . ALA A 1 101 ? 10.100 1.037 -10.833 1.00 73.81 101 ALA A CA 1
ATOM 828 C C . ALA A 1 101 ? 8.845 0.212 -11.135 1.00 73.81 101 ALA A C 1
ATOM 830 O O . ALA A 1 101 ? 7.899 0.179 -10.349 1.00 73.81 101 ALA A O 1
ATOM 831 N N . ILE A 1 102 ? 8.832 -0.457 -12.289 1.00 72.81 102 ILE A N 1
ATOM 832 C CA . ILE A 1 102 ? 7.734 -1.349 -12.685 1.00 72.81 102 ILE A CA 1
ATOM 833 C C . ILE A 1 102 ? 8.127 -2.783 -12.353 1.00 72.81 102 ILE A C 1
ATOM 835 O O . ILE A 1 102 ? 9.217 -3.221 -12.736 1.00 72.81 102 ILE A O 1
ATOM 839 N N . TYR A 1 103 ? 7.236 -3.503 -11.670 1.00 69.19 103 TYR A N 1
ATOM 840 C CA . TYR A 1 103 ? 7.460 -4.892 -11.286 1.00 69.19 103 TYR A CA 1
ATOM 841 C C . TYR A 1 103 ? 6.263 -5.778 -11.618 1.00 69.19 103 TYR A C 1
ATOM 843 O O . TYR A 1 103 ? 5.118 -5.411 -11.362 1.00 69.19 103 TYR A O 1
ATOM 851 N N . LEU A 1 104 ? 6.541 -7.007 -12.056 1.00 68.44 104 LEU A N 1
ATOM 852 C CA . LEU A 1 104 ? 5.606 -8.113 -11.859 1.00 68.44 104 LEU A CA 1
ATOM 853 C C . LEU A 1 104 ? 5.844 -8.691 -10.455 1.00 68.44 104 LEU A C 1
ATOM 855 O O . LEU A 1 104 ? 6.730 -9.520 -10.262 1.00 68.44 104 LEU A O 1
ATOM 859 N N . LEU A 1 105 ? 5.080 -8.219 -9.469 1.00 64.12 105 LEU A N 1
ATOM 860 C CA . LEU A 1 105 ? 5.066 -8.783 -8.118 1.00 64.12 105 LEU A CA 1
ATOM 861 C C . LEU A 1 105 ? 3.847 -9.691 -7.957 1.00 64.12 105 LEU A C 1
ATOM 863 O O . LEU A 1 105 ? 2.721 -9.264 -8.206 1.00 64.12 105 LEU A O 1
ATOM 867 N N . LYS A 1 106 ? 4.068 -10.909 -7.461 1.00 68.06 106 LYS A N 1
ATOM 868 C CA . LYS A 1 106 ? 3.012 -11.785 -6.939 1.00 68.06 106 LYS A CA 1
ATOM 869 C C . LYS A 1 106 ? 3.190 -11.936 -5.429 1.00 68.06 106 LYS A C 1
ATOM 871 O O . LYS A 1 106 ? 3.728 -12.940 -4.968 1.00 68.06 106 LYS A O 1
ATOM 876 N N . PRO A 1 107 ? 2.832 -10.912 -4.638 1.00 68.94 107 PRO A N 1
ATOM 877 C CA . PRO A 1 107 ? 3.010 -10.993 -3.200 1.00 68.94 107 PRO A CA 1
ATOM 878 C C . PRO A 1 107 ? 2.096 -12.077 -2.619 1.00 68.94 107 PRO A C 1
ATOM 880 O O . PRO A 1 107 ? 0.921 -12.156 -2.966 1.00 68.94 107 PRO A O 1
ATOM 883 N N . THR A 1 108 ? 2.598 -12.868 -1.675 1.00 71.31 108 THR A N 1
ATOM 884 C CA . THR A 1 108 ? 1.753 -13.777 -0.879 1.00 71.31 108 THR A CA 1
ATOM 885 C C . THR A 1 108 ? 0.871 -13.003 0.107 1.00 71.31 108 THR A C 1
ATOM 887 O O . THR A 1 108 ? -0.234 -13.438 0.440 1.00 71.31 108 THR A O 1
ATOM 890 N N . ALA A 1 109 ? 1.327 -11.826 0.544 1.00 75.06 109 ALA A N 1
ATOM 891 C CA . ALA A 1 109 ? 0.565 -10.865 1.328 1.00 75.06 109 ALA A CA 1
ATOM 892 C C . ALA A 1 109 ? 0.886 -9.426 0.899 1.00 75.06 109 ALA A C 1
ATOM 894 O O . ALA A 1 109 ? 2.049 -9.074 0.713 1.00 75.06 109 ALA A O 1
ATOM 895 N N . LEU A 1 110 ? -0.141 -8.585 0.775 1.00 76.94 110 LEU A N 1
ATOM 896 C CA . LEU A 1 110 ? -0.011 -7.186 0.367 1.00 76.94 110 LEU A CA 1
ATOM 897 C C . LEU A 1 110 ? -0.596 -6.276 1.445 1.00 76.94 110 LEU A C 1
ATOM 899 O O . LEU A 1 110 ? -1.790 -6.353 1.732 1.00 76.94 110 LEU A O 1
ATOM 903 N N . ILE A 1 111 ? 0.237 -5.409 2.026 1.00 79.25 111 ILE A N 1
ATOM 904 C CA . ILE A 1 111 ? -0.200 -4.388 2.985 1.00 79.25 111 ILE A CA 1
ATOM 905 C C . ILE A 1 111 ? -0.608 -3.140 2.210 1.00 79.25 111 ILE A C 1
ATOM 907 O O . ILE A 1 111 ? 0.240 -2.477 1.617 1.00 79.25 111 ILE A O 1
ATOM 911 N N . CYS A 1 112 ? -1.893 -2.805 2.213 1.00 78.38 112 CYS A N 1
ATOM 912 C CA . CYS A 1 112 ? -2.399 -1.694 1.419 1.00 78.38 112 CYS A CA 1
ATOM 913 C C . CYS A 1 112 ? -3.713 -1.115 1.948 1.00 78.38 112 CYS A C 1
ATOM 915 O O . CYS A 1 112 ? -4.298 -1.630 2.896 1.00 78.38 112 CYS A O 1
ATOM 917 N N . ASP A 1 113 ? -4.184 -0.016 1.365 1.00 80.81 113 ASP A N 1
ATOM 918 C CA . ASP A 1 113 ? -5.392 0.678 1.823 1.00 80.81 113 ASP A CA 1
ATOM 919 C C . ASP A 1 113 ? -6.715 0.073 1.323 1.00 80.81 113 ASP A C 1
ATOM 921 O O . ASP A 1 113 ? -7.774 0.672 1.504 1.00 80.81 113 ASP A O 1
ATOM 925 N N . ALA A 1 114 ? -6.652 -1.122 0.729 1.00 78.94 114 ALA A N 1
ATOM 926 C CA . ALA A 1 114 ? -7.792 -1.868 0.210 1.00 78.94 114 ALA A CA 1
ATOM 927 C C . ALA A 1 114 ? -8.540 -1.235 -0.975 1.00 78.94 114 ALA A C 1
ATOM 929 O O . ALA A 1 114 ? -9.631 -1.711 -1.304 1.00 78.94 114 ALA A O 1
ATOM 930 N N . ALA A 1 115 ? -7.985 -0.214 -1.635 1.00 80.44 115 ALA A N 1
ATOM 931 C CA . ALA A 1 115 ? -8.625 0.403 -2.792 1.00 80.44 115 ALA A CA 1
ATOM 932 C C . ALA A 1 115 ? -8.841 -0.594 -3.947 1.00 80.44 115 ALA A C 1
ATOM 934 O O . ALA A 1 115 ? -7.996 -1.445 -4.223 1.00 80.44 115 ALA A O 1
ATOM 935 N N . ASP A 1 116 ? -9.948 -0.462 -4.686 1.00 77.12 116 ASP A N 1
ATOM 936 C CA . ASP A 1 116 ? -10.259 -1.369 -5.805 1.00 77.12 116 ASP A CA 1
ATOM 937 C C . ASP A 1 116 ? -9.218 -1.306 -6.931 1.00 77.12 116 ASP A C 1
ATOM 939 O O . ASP A 1 116 ? -8.958 -2.310 -7.591 1.00 77.12 116 ASP A O 1
ATOM 943 N N . ALA A 1 117 ? -8.549 -0.160 -7.096 1.00 70.62 117 ALA A N 1
ATOM 944 C CA . ALA A 1 117 ? -7.417 -0.025 -8.009 1.00 70.62 117 ALA A CA 1
ATOM 945 C C . ALA A 1 117 ? -6.299 -1.039 -7.706 1.00 70.62 117 ALA A C 1
ATOM 947 O O . A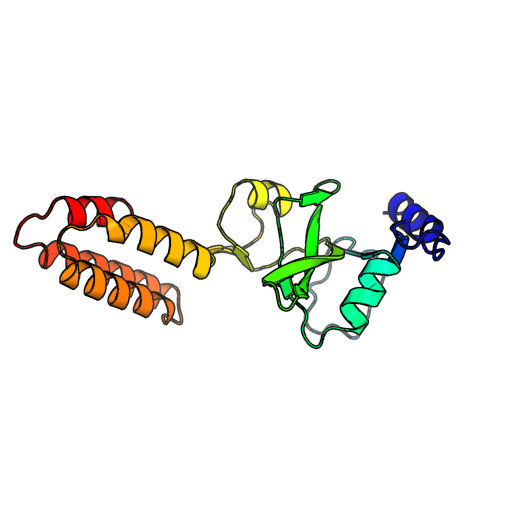LA A 1 117 ? -5.652 -1.521 -8.624 1.00 70.62 117 ALA A O 1
ATOM 948 N N . ILE A 1 118 ? -6.118 -1.438 -6.444 1.00 70.38 118 ILE A N 1
ATOM 949 C CA . ILE A 1 118 ? -5.130 -2.448 -6.048 1.00 70.38 118 ILE A CA 1
ATOM 950 C C . ILE A 1 118 ? -5.537 -3.829 -6.536 1.00 70.38 118 ILE A C 1
ATOM 952 O O . ILE A 1 118 ? -4.711 -4.548 -7.092 1.00 70.38 118 ILE A O 1
ATOM 956 N N . LYS A 1 119 ? -6.812 -4.190 -6.366 1.00 72.69 119 LYS A N 1
ATOM 957 C CA . LYS A 1 119 ? -7.340 -5.480 -6.831 1.00 72.69 119 LYS A CA 1
ATOM 958 C C . LYS A 1 119 ? -7.236 -5.601 -8.348 1.00 72.69 119 LYS A C 1
ATOM 960 O O . LYS A 1 119 ? -6.947 -6.675 -8.857 1.00 72.69 119 LYS A O 1
ATOM 965 N N . ASN A 1 120 ? -7.428 -4.496 -9.069 1.00 70.56 120 ASN A N 1
ATOM 966 C CA . ASN A 1 120 ? -7.272 -4.477 -10.523 1.00 70.56 120 ASN A CA 1
ATOM 967 C C . ASN A 1 120 ? -5.828 -4.764 -10.961 1.00 70.56 120 ASN A C 1
ATOM 969 O O . ASN A 1 120 ? -5.625 -5.322 -12.031 1.00 70.56 120 ASN A O 1
ATOM 973 N N . VAL A 1 121 ? -4.844 -4.406 -10.132 1.00 66.88 121 VAL A N 1
ATOM 974 C CA . VAL A 1 121 ? -3.413 -4.520 -10.446 1.00 66.88 121 VAL A CA 1
ATOM 975 C C . VAL A 1 121 ? -2.817 -5.846 -9.978 1.00 66.88 121 VAL A C 1
ATOM 977 O O . VAL A 1 121 ? -2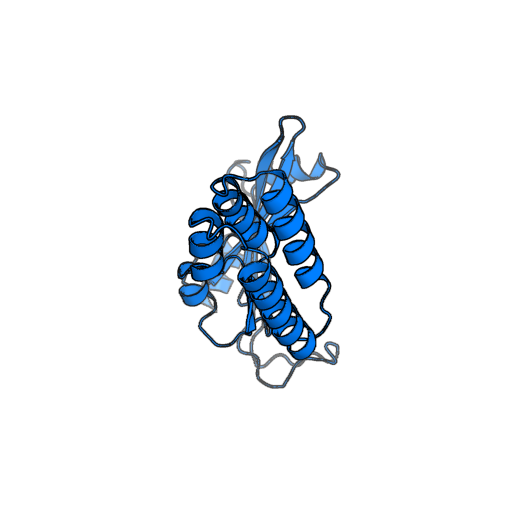.094 -6.505 -10.715 1.00 66.88 121 VAL A O 1
ATOM 980 N N . PHE A 1 122 ? -3.118 -6.256 -8.747 1.00 69.38 122 PHE A N 1
ATOM 981 C CA . PHE A 1 122 ? -2.550 -7.461 -8.133 1.00 69.38 122 PHE A CA 1
ATOM 982 C C . PHE A 1 122 ? -3.493 -8.674 -8.201 1.00 69.38 122 PHE A C 1
ATOM 984 O O . PHE A 1 122 ? -3.133 -9.771 -7.769 1.00 69.38 122 PHE A O 1
ATOM 991 N N . GLY A 1 123 ? -4.707 -8.502 -8.731 1.00 74.06 123 GLY A N 1
ATOM 992 C CA . GLY A 1 123 ? -5.723 -9.547 -8.802 1.00 74.06 123 GLY A CA 1
ATOM 993 C C . GLY A 1 123 ? -6.297 -9.912 -7.431 1.00 74.06 123 GLY A C 1
ATOM 994 O O . GLY A 1 123 ? -6.503 -9.058 -6.575 1.00 74.06 123 GLY A O 1
ATOM 995 N N . ASN A 1 124 ? -6.576 -11.204 -7.228 1.00 76.19 124 ASN A N 1
ATOM 996 C CA . ASN A 1 124 ? -7.123 -11.749 -5.974 1.00 76.19 124 ASN A CA 1
ATOM 997 C C . ASN A 1 124 ? -6.241 -12.857 -5.365 1.00 76.19 124 ASN A C 1
ATOM 999 O O . ASN A 1 124 ? -6.677 -13.569 -4.465 1.00 76.19 124 ASN A O 1
ATOM 1003 N N . SER A 1 125 ? -5.022 -13.054 -5.875 1.00 76.94 125 SER A N 1
ATOM 1004 C CA . SER A 1 125 ? -4.143 -14.176 -5.510 1.00 76.94 125 SER A CA 1
ATOM 1005 C C . SER A 1 125 ? -3.208 -13.878 -4.332 1.00 76.94 125 SER A C 1
ATOM 1007 O O . SER A 1 125 ? -2.165 -14.511 -4.207 1.00 76.94 125 SER A O 1
ATOM 1009 N N . TYR A 1 126 ? -3.548 -12.908 -3.483 1.00 78.19 126 TYR A N 1
ATOM 1010 C CA . TYR A 1 126 ? -2.726 -12.477 -2.354 1.00 78.19 126 TYR A CA 1
ATOM 1011 C C . TYR A 1 126 ? -3.571 -12.290 -1.093 1.00 78.19 126 TYR A C 1
ATOM 1013 O O . TYR A 1 126 ? -4.762 -11.976 -1.153 1.00 78.19 126 TYR A O 1
ATOM 1021 N N . ASN A 1 127 ? -2.941 -12.424 0.074 1.00 77.19 127 ASN A N 1
ATOM 1022 C CA . ASN A 1 127 ? -3.569 -12.053 1.336 1.00 77.19 127 ASN A CA 1
ATOM 1023 C C . ASN A 1 127 ? -3.544 -10.531 1.493 1.00 77.19 127 ASN A C 1
ATOM 1025 O O . ASN A 1 127 ? -2.501 -9.935 1.768 1.00 77.19 127 ASN A O 1
ATOM 1029 N N . GLN A 1 128 ? -4.691 -9.884 1.307 1.00 81.44 128 GLN A N 1
ATOM 1030 C CA . GLN A 1 128 ? -4.810 -8.447 1.508 1.00 81.44 128 GLN A CA 1
ATOM 1031 C C . GLN A 1 128 ? -4.800 -8.108 3.004 1.00 81.44 128 GLN A C 1
ATOM 1033 O O . GLN A 1 128 ? -5.682 -8.523 3.754 1.00 81.44 128 GLN A O 1
ATOM 1038 N N . ILE A 1 129 ? -3.820 -7.314 3.426 1.00 82.69 129 ILE A N 1
ATOM 1039 C CA . ILE A 1 129 ? -3.682 -6.810 4.790 1.00 82.69 129 ILE A CA 1
ATOM 1040 C C . ILE A 1 129 ? -3.950 -5.309 4.761 1.00 82.69 129 ILE A C 1
ATOM 1042 O O . ILE A 1 129 ? -3.317 -4.564 4.017 1.00 82.69 129 ILE A O 1
ATOM 1046 N N . MET A 1 130 ? -4.888 -4.848 5.585 1.00 83.19 130 MET A N 1
ATOM 1047 C CA . MET A 1 130 ? -5.180 -3.423 5.680 1.00 83.19 130 MET A CA 1
ATOM 1048 C C . MET A 1 130 ? -3.975 -2.672 6.265 1.00 83.19 130 MET A C 1
ATOM 1050 O O . MET A 1 130 ? -3.491 -2.994 7.350 1.00 83.19 130 MET A O 1
ATOM 1054 N N . CYS A 1 131 ? -3.505 -1.644 5.563 1.00 86.12 131 CYS A N 1
ATOM 1055 C CA . CYS A 1 131 ? -2.427 -0.779 6.020 1.00 86.12 131 CYS A CA 1
ATOM 1056 C C . CYS A 1 131 ? -2.829 -0.062 7.316 1.00 86.12 131 CYS A C 1
ATOM 1058 O O . CYS A 1 131 ? -3.823 0.667 7.344 1.00 86.12 131 CYS A O 1
ATOM 1060 N N . TRP A 1 132 ? -2.024 -0.223 8.372 1.00 85.44 132 TRP A N 1
ATOM 1061 C CA . TRP A 1 132 ? -2.310 0.358 9.685 1.00 85.44 132 TRP A CA 1
ATOM 1062 C C . TRP A 1 132 ? -2.453 1.880 9.646 1.00 85.44 132 TRP A C 1
ATOM 1064 O O . TRP A 1 132 ? -3.393 2.405 10.224 1.00 85.44 132 TRP A O 1
ATOM 1074 N N . ALA A 1 133 ? -1.575 2.597 8.940 1.00 83.06 133 ALA A N 1
ATOM 1075 C CA . ALA A 1 133 ? -1.640 4.059 8.874 1.00 83.06 133 ALA A CA 1
ATOM 1076 C C . ALA A 1 133 ? -2.959 4.549 8.248 1.00 83.06 133 ALA A C 1
ATOM 1078 O O . ALA A 1 133 ? -3.595 5.467 8.766 1.00 83.06 133 ALA A O 1
ATOM 1079 N N . HIS A 1 134 ? -3.401 3.895 7.171 1.00 84.81 134 HIS A N 1
ATOM 1080 C CA . HIS A 1 134 ? -4.682 4.186 6.528 1.00 84.81 134 HIS A CA 1
ATOM 1081 C C . HIS A 1 134 ? -5.869 3.799 7.420 1.00 84.81 134 HIS A C 1
ATOM 1083 O O . HIS A 1 134 ? -6.817 4.572 7.551 1.00 84.81 134 HIS A O 1
ATOM 1089 N N . MET A 1 135 ? -5.801 2.636 8.077 1.00 89.38 135 MET A N 1
ATOM 1090 C CA . MET A 1 135 ? -6.822 2.185 9.025 1.00 89.38 135 MET A CA 1
ATOM 1091 C C . MET A 1 135 ? -6.953 3.164 10.198 1.00 89.38 135 MET A C 1
ATOM 1093 O O . MET A 1 135 ? -8.044 3.671 10.449 1.00 89.38 135 MET A O 1
ATOM 1097 N N . LYS A 1 136 ? -5.833 3.511 10.842 1.00 90.00 136 LYS A N 1
ATOM 1098 C CA . LYS A 1 136 ? -5.758 4.460 11.955 1.00 90.00 136 LYS A CA 1
ATOM 1099 C C . LYS A 1 136 ? -6.328 5.818 11.564 1.00 90.00 136 LYS A C 1
ATOM 1101 O O . LYS A 1 136 ? -7.195 6.315 12.268 1.00 90.00 136 LYS A O 1
ATOM 1106 N N . ARG A 1 137 ? -5.939 6.375 10.412 1.00 91.19 137 ARG A N 1
ATOM 1107 C CA . ARG A 1 137 ? -6.491 7.647 9.920 1.00 91.19 137 ARG A CA 1
ATOM 1108 C C . ARG A 1 137 ? -8.013 7.588 9.750 1.00 91.19 137 ARG A C 1
ATOM 1110 O O . ARG A 1 137 ? -8.712 8.532 10.111 1.00 91.19 137 ARG A O 1
ATOM 1117 N N . ASN A 1 138 ? -8.541 6.485 9.216 1.00 90.00 138 ASN A N 1
ATOM 1118 C CA . ASN A 1 138 ? -9.985 6.296 9.060 1.00 90.00 138 ASN A CA 1
ATOM 1119 C C . ASN A 1 138 ? -10.706 6.163 10.411 1.00 90.00 138 ASN A C 1
ATOM 1121 O O . ASN A 1 138 ? -11.783 6.738 10.580 1.00 90.00 138 ASN A O 1
ATOM 1125 N N . VAL A 1 139 ? -10.109 5.452 11.370 1.00 92.38 139 VAL A N 1
ATOM 1126 C CA . VAL A 1 139 ? -10.617 5.349 12.745 1.00 92.38 139 VAL A CA 1
ATOM 1127 C C . VAL A 1 139 ? -10.598 6.709 13.432 1.00 92.38 139 VAL A C 1
ATOM 1129 O O . VAL A 1 139 ? -11.633 7.121 13.939 1.00 92.38 139 VAL A O 1
ATOM 1132 N N . GLU A 1 140 ? -9.486 7.443 13.396 1.00 93.50 140 GLU A N 1
ATOM 1133 C CA . GLU A 1 140 ? -9.349 8.774 14.002 1.00 93.50 140 GLU A CA 1
ATOM 1134 C C . GLU A 1 140 ? -10.368 9.769 13.435 1.00 93.50 140 GLU A C 1
ATOM 1136 O O . GLU A 1 140 ? -11.015 10.500 14.187 1.00 93.50 140 GLU A O 1
ATOM 1141 N N . ASN A 1 141 ? -10.581 9.758 12.116 1.00 92.94 141 ASN A N 1
ATOM 1142 C CA . ASN A 1 141 ? -11.608 10.587 11.489 1.00 92.94 141 ASN A CA 1
ATOM 1143 C C . ASN A 1 141 ? -12.998 10.285 12.065 1.00 92.94 141 ASN A C 1
ATOM 1145 O O . ASN A 1 141 ? -13.742 11.208 12.382 1.00 92.94 141 ASN A O 1
ATOM 1149 N N . ARG A 1 142 ? -13.350 9.008 12.250 1.00 92.12 142 ARG A N 1
ATOM 1150 C CA . ARG A 1 142 ? -14.674 8.623 12.761 1.00 92.12 142 ARG A CA 1
ATOM 1151 C C . ARG A 1 142 ? -14.824 8.824 14.258 1.00 92.12 142 ARG A C 1
ATOM 1153 O O . ARG A 1 142 ? -15.847 9.332 14.701 1.00 92.12 142 ARG A O 1
ATOM 1160 N N . ILE A 1 143 ? -13.800 8.480 15.028 1.00 93.06 143 ILE A N 1
ATOM 1161 C CA . ILE A 1 143 ? -13.792 8.638 16.482 1.00 93.06 143 ILE A CA 1
ATOM 1162 C C . ILE A 1 143 ? -13.875 10.117 16.879 1.00 93.06 143 ILE A C 1
ATOM 1164 O O . ILE A 1 143 ? -14.404 10.455 17.935 1.00 93.06 143 ILE A O 1
ATOM 1168 N N . SER A 1 144 ? -13.439 11.023 15.993 1.00 93.19 144 SER A N 1
ATOM 1169 C CA . SER A 1 144 ? -13.604 12.467 16.166 1.00 93.19 144 SER A CA 1
ATOM 1170 C C . SER A 1 144 ? -15.073 12.911 16.257 1.00 93.19 144 SER A C 1
ATOM 1172 O O . SER A 1 144 ? -15.341 13.974 16.823 1.00 93.19 144 SER A O 1
ATOM 1174 N N . HIS A 1 145 ? -16.019 12.094 15.779 1.00 92.69 145 HIS A N 1
ATOM 1175 C CA . HIS A 1 145 ? -17.460 12.341 15.873 1.00 92.69 145 HIS A CA 1
ATOM 1176 C C . HIS A 1 145 ? -18.097 11.828 17.171 1.00 92.69 145 HIS A C 1
ATOM 1178 O O . HIS A 1 145 ? -19.248 12.162 17.436 1.00 92.69 145 HIS A O 1
ATOM 1184 N N . ILE A 1 146 ? -17.370 11.066 17.998 1.00 92.19 146 ILE A N 1
ATOM 1185 C CA . ILE A 1 146 ? -17.849 10.684 19.332 1.00 92.19 146 ILE A CA 1
ATOM 1186 C C . ILE A 1 146 ? -17.894 11.929 20.221 1.00 92.19 146 ILE A C 1
ATOM 1188 O O . ILE A 1 146 ? -16.942 12.721 20.247 1.00 92.19 146 ILE A O 1
ATOM 1192 N N . ASN A 1 147 ? -19.009 12.118 20.927 1.00 91.25 147 ASN A N 1
ATOM 1193 C CA . ASN A 1 147 ? -19.244 13.310 21.744 1.00 91.25 147 ASN A CA 1
ATOM 1194 C C . ASN A 1 147 ? -18.302 13.367 22.954 1.00 91.25 147 ASN A C 1
ATOM 1196 O O . ASN A 1 147 ? -17.658 14.390 23.193 1.00 91.25 147 ASN A O 1
ATOM 1200 N N . ASP A 1 148 ? -18.197 12.259 23.687 1.00 91.12 148 ASP A N 1
ATOM 1201 C CA . ASP A 1 148 ? -17.313 12.126 24.842 1.00 91.12 148 ASP A CA 1
ATOM 1202 C C . ASP A 1 148 ? -15.864 11.874 24.393 1.00 91.12 148 ASP A C 1
ATOM 1204 O O . ASP A 1 148 ? -15.528 10.821 23.846 1.00 91.12 148 ASP A O 1
ATOM 1208 N N . LYS A 1 149 ? -14.995 12.870 24.601 1.00 92.38 149 LYS A N 1
ATOM 1209 C CA . LYS A 1 149 ? -13.595 12.825 24.156 1.00 92.38 149 LYS A CA 1
ATOM 1210 C C . LYS A 1 149 ? -12.703 11.952 25.028 1.00 92.38 149 LYS A C 1
ATOM 1212 O O . LYS A 1 149 ? -11.718 11.427 24.508 1.00 92.38 149 LYS A O 1
ATOM 1217 N N . ASP A 1 150 ? -13.050 11.769 26.296 1.00 92.62 150 ASP A N 1
ATOM 1218 C CA . ASP A 1 150 ? -12.301 10.885 27.183 1.00 92.62 150 ASP A CA 1
ATOM 1219 C C . ASP A 1 150 ? -12.592 9.428 26.802 1.00 92.62 150 ASP A C 1
ATOM 1221 O O . ASP A 1 150 ? -11.664 8.651 26.575 1.00 92.62 150 ASP A O 1
ATOM 1225 N N . ILE A 1 151 ? -13.866 9.094 26.557 1.00 91.62 151 ILE A N 1
ATOM 1226 C CA . ILE A 1 151 ? -14.257 7.779 26.025 1.00 91.62 151 ILE A CA 1
ATOM 1227 C C . ILE A 1 151 ? -13.668 7.542 24.629 1.00 91.62 151 ILE A C 1
ATOM 1229 O O . ILE A 1 151 ? -13.156 6.456 24.358 1.00 91.62 151 ILE A O 1
ATOM 1233 N N . ALA A 1 152 ? -13.702 8.538 23.736 1.00 93.19 152 ALA A N 1
ATOM 1234 C CA . ALA A 1 152 ? -13.101 8.419 22.407 1.00 93.19 152 ALA A CA 1
ATOM 1235 C C . ALA A 1 152 ? -11.606 8.071 22.488 1.00 93.19 152 ALA A C 1
ATOM 1237 O O . ALA A 1 152 ? -11.121 7.231 21.733 1.00 93.19 152 ALA A O 1
ATOM 1238 N N . LYS A 1 153 ? -10.876 8.682 23.427 1.00 94.81 153 LYS A N 1
ATOM 1239 C CA . LYS A 1 153 ? -9.463 8.380 23.650 1.00 94.81 153 LYS A CA 1
ATOM 1240 C C . LYS A 1 153 ? -9.260 6.944 24.143 1.00 94.81 153 LYS A C 1
ATOM 1242 O O . LYS A 1 153 ? -8.418 6.245 23.590 1.00 94.81 153 LYS A O 1
ATOM 1247 N N . GLU A 1 154 ? -10.049 6.486 25.113 1.00 95.06 154 GLU A N 1
ATOM 1248 C CA . GLU A 1 154 ? -9.970 5.103 25.609 1.00 95.06 154 GLU A CA 1
ATOM 1249 C C . GLU A 1 154 ? -10.302 4.065 24.520 1.00 95.06 154 GLU A C 1
ATOM 1251 O O . GLU A 1 154 ? -9.650 3.024 24.429 1.00 95.06 154 GLU A O 1
ATOM 1256 N N . ILE A 1 155 ? -11.293 4.344 23.663 1.00 94.06 155 ILE A N 1
ATOM 1257 C CA . ILE A 1 155 ? -11.620 3.489 22.512 1.00 94.06 155 ILE A CA 1
ATOM 1258 C C . ILE A 1 155 ? -10.435 3.429 21.538 1.00 94.06 155 ILE A C 1
ATOM 1260 O O . ILE A 1 155 ? -10.104 2.347 21.052 1.00 94.06 155 ILE A O 1
ATOM 1264 N N . LEU A 1 156 ? -9.790 4.567 21.250 1.00 94.50 156 LEU A N 1
ATOM 1265 C CA . LEU A 1 156 ? -8.624 4.602 20.364 1.00 94.50 156 LEU A CA 1
ATOM 1266 C C . LEU A 1 156 ? -7.476 3.763 20.928 1.00 94.50 156 LEU A C 1
ATOM 1268 O O . LEU A 1 156 ? -6.920 2.951 20.196 1.00 94.50 156 LEU A O 1
ATOM 1272 N N . GLU A 1 157 ? -7.162 3.916 22.215 1.00 94.69 157 GLU A N 1
ATOM 1273 C CA . GLU A 1 157 ? -6.113 3.144 22.895 1.00 94.69 157 GLU A CA 1
ATOM 1274 C C . GLU A 1 157 ? -6.383 1.630 22.811 1.00 94.69 157 GLU A C 1
ATOM 1276 O O . GLU A 1 157 ? -5.486 0.855 22.475 1.00 94.69 157 GLU A O 1
ATOM 1281 N N . ASP A 1 158 ? -7.629 1.191 23.018 1.00 94.56 158 ASP A N 1
ATOM 1282 C CA . ASP A 1 158 ? -8.007 -0.217 22.844 1.00 94.56 158 ASP A CA 1
ATOM 1283 C C . ASP A 1 158 ? -7.827 -0.704 21.393 1.00 94.56 158 ASP A C 1
ATOM 1285 O O . ASP A 1 158 ? -7.386 -1.834 21.171 1.00 94.56 158 ASP A O 1
ATOM 1289 N N . ILE A 1 159 ? -8.168 0.121 20.395 1.00 93.62 159 ILE A N 1
ATOM 1290 C CA . ILE A 1 159 ? -7.979 -0.213 18.973 1.00 93.62 159 ILE A CA 1
ATOM 1291 C C . ILE A 1 159 ? -6.489 -0.291 18.627 1.00 93.62 159 ILE A C 1
ATOM 1293 O O . ILE A 1 159 ? -6.082 -1.201 17.904 1.00 93.62 159 ILE A O 1
ATOM 1297 N N . GLU A 1 160 ? -5.660 0.608 19.160 1.00 92.44 160 GLU A N 1
ATOM 1298 C CA . GLU A 1 160 ? -4.201 0.560 19.004 1.00 92.44 160 GLU A CA 1
ATOM 1299 C C . GLU A 1 160 ? -3.619 -0.742 19.569 1.00 92.44 160 GLU A C 1
ATOM 1301 O O . GLU A 1 160 ? -2.767 -1.369 18.937 1.00 92.44 160 GLU A O 1
ATOM 1306 N N . MET A 1 161 ? -4.151 -1.233 20.690 1.00 92.38 161 MET A N 1
ATOM 1307 C CA . MET A 1 161 ? -3.745 -2.522 21.256 1.00 92.38 161 MET A CA 1
ATOM 1308 C C . MET A 1 161 ? -4.090 -3.716 20.355 1.00 92.38 161 MET A C 1
ATOM 1310 O O . MET A 1 161 ? -3.374 -4.721 20.380 1.00 92.38 161 MET A O 1
ATOM 1314 N N . LEU A 1 162 ? -5.132 -3.626 19.516 1.00 91.62 162 LEU A N 1
ATOM 1315 C CA . LEU A 1 162 ? -5.450 -4.688 18.551 1.00 91.62 162 LEU A CA 1
ATOM 1316 C C . LEU A 1 162 ? -4.321 -4.888 17.531 1.00 91.62 162 LEU A C 1
ATOM 1318 O O . LEU A 1 162 ? -4.098 -6.022 17.104 1.00 91.62 162 LEU A O 1
ATOM 1322 N N . GLN A 1 163 ? -3.569 -3.835 17.186 1.00 87.81 163 GLN A N 1
ATOM 1323 C CA . GLN A 1 163 ? -2.425 -3.923 16.269 1.00 87.81 163 GLN A CA 1
ATOM 1324 C C . GLN A 1 163 ? -1.337 -4.880 16.777 1.00 87.81 163 GLN A C 1
ATOM 1326 O O . GLN A 1 163 ? -0.611 -5.476 15.986 1.00 87.81 163 GLN A O 1
ATOM 1331 N N . LEU A 1 164 ? -1.222 -5.038 18.097 1.00 87.69 164 LEU A N 1
ATOM 1332 C CA . LEU A 1 164 ? -0.186 -5.851 18.734 1.00 87.69 164 LEU A CA 1
ATOM 1333 C C . LEU A 1 164 ? -0.509 -7.354 18.725 1.00 87.69 164 LEU A C 1
ATOM 1335 O O . LEU A 1 164 ? 0.294 -8.166 19.188 1.00 87.69 164 LEU A O 1
ATOM 1339 N N . CYS A 1 165 ? -1.677 -7.752 18.213 1.00 88.56 165 CYS A N 1
ATOM 1340 C CA . CYS A 1 165 ? -2.050 -9.157 18.107 1.00 88.56 165 CYS A CA 1
ATOM 1341 C C . CYS A 1 165 ? -1.138 -9.887 17.110 1.00 88.56 165 CYS A C 1
ATOM 1343 O O . CYS A 1 165 ? -1.106 -9.573 15.926 1.00 88.56 165 CYS A O 1
ATOM 1345 N N . ASN A 1 166 ? -0.454 -10.934 17.570 1.00 85.56 166 ASN A N 1
ATOM 1346 C CA . ASN A 1 166 ? 0.485 -11.718 16.758 1.00 85.56 166 ASN A CA 1
ATOM 1347 C C . ASN A 1 166 ? -0.158 -12.905 16.011 1.00 85.56 166 ASN A C 1
ATOM 1349 O O . ASN A 1 166 ? 0.546 -13.706 15.401 1.00 85.56 166 ASN A O 1
ATOM 1353 N N . SER A 1 167 ? -1.483 -13.065 16.079 1.00 87.62 167 SER A N 1
ATOM 1354 C CA . SER A 1 167 ? -2.196 -14.103 15.333 1.00 87.62 167 SER A CA 1
ATOM 1355 C C . SER A 1 167 ? -3.620 -13.688 14.994 1.00 87.62 167 SER A C 1
ATOM 1357 O O . SER A 1 167 ? -4.271 -12.949 15.733 1.00 87.62 167 SER A O 1
ATOM 1359 N N . THR A 1 168 ? -4.143 -14.251 13.904 1.00 85.75 168 THR A N 1
ATOM 1360 C CA . THR A 1 168 ? -5.526 -14.014 13.461 1.00 85.75 168 THR A CA 1
ATOM 1361 C C . THR A 1 168 ? -6.552 -14.459 14.509 1.00 85.75 168 THR A C 1
ATOM 1363 O O . THR A 1 168 ? -7.598 -13.830 14.653 1.00 85.75 168 THR A O 1
ATOM 1366 N N . ILE A 1 169 ? -6.269 -15.530 15.260 1.00 91.88 169 ILE A N 1
ATOM 1367 C CA . ILE A 1 169 ? -7.166 -16.035 16.312 1.00 91.88 169 ILE A CA 1
ATOM 1368 C C . ILE A 1 169 ? -7.236 -15.033 17.467 1.00 91.88 169 ILE A C 1
ATOM 1370 O O . ILE A 1 169 ? -8.332 -14.664 17.890 1.00 91.88 169 ILE A O 1
ATOM 1374 N N . ILE A 1 170 ? -6.076 -14.566 17.942 1.00 91.62 170 ILE A N 1
ATOM 1375 C CA . ILE A 1 170 ? -5.997 -13.581 19.026 1.00 91.62 170 ILE A CA 1
ATOM 1376 C C . ILE A 1 170 ? -6.626 -12.262 18.583 1.00 91.62 170 ILE A C 1
ATOM 1378 O O . ILE A 1 170 ? -7.442 -11.727 19.324 1.00 91.62 170 ILE A O 1
ATOM 1382 N N . PHE A 1 171 ? -6.336 -11.793 17.366 1.00 90.88 171 PHE A N 1
ATOM 1383 C CA . PHE A 1 171 ? -6.939 -10.581 16.813 1.00 90.88 171 PHE A CA 1
ATOM 1384 C C . PHE A 1 171 ? -8.469 -10.676 16.786 1.00 90.88 171 PHE A C 1
ATOM 1386 O O . PHE A 1 171 ? -9.142 -9.839 17.374 1.00 90.88 171 PHE A O 1
ATOM 1393 N N . LYS A 1 172 ? -9.039 -11.748 16.213 1.00 92.50 172 LYS A N 1
ATOM 1394 C CA . LYS A 1 172 ? -10.500 -11.951 16.166 1.00 92.50 172 LYS A CA 1
ATOM 1395 C C . LYS A 1 172 ? -11.136 -11.973 17.557 1.00 92.50 172 LYS A C 1
ATOM 1397 O O . LYS A 1 172 ? -12.203 -11.384 17.760 1.00 92.50 172 LYS A O 1
ATOM 1402 N N . LEU A 1 173 ? -10.499 -12.649 18.514 1.00 94.94 173 LEU A N 1
ATOM 1403 C CA . LEU A 1 173 ? -10.980 -12.699 19.893 1.00 94.94 173 LEU A CA 1
ATOM 1404 C C . LEU A 1 173 ? -10.909 -11.315 20.552 1.00 94.94 173 LEU A C 1
ATOM 1406 O O . LEU A 1 173 ? -11.899 -10.873 21.131 1.00 94.94 173 LEU A O 1
ATOM 1410 N N . ALA A 1 174 ? -9.777 -10.622 20.429 1.00 94.69 174 ALA A N 1
ATOM 1411 C CA . ALA A 1 174 ? -9.561 -9.294 20.987 1.00 94.69 174 ALA A CA 1
ATOM 1412 C C . ALA A 1 174 ? -10.528 -8.262 20.388 1.00 94.69 174 ALA A C 1
ATOM 1414 O O . ALA A 1 174 ? -11.175 -7.545 21.146 1.00 94.69 174 ALA A O 1
ATOM 1415 N N . SER A 1 175 ? -10.738 -8.252 19.067 1.00 92.62 175 SER A N 1
ATOM 1416 C CA . SER A 1 175 ? -11.740 -7.403 18.406 1.00 92.62 175 SER A CA 1
ATOM 1417 C C . SER A 1 175 ? -13.150 -7.692 18.923 1.00 92.62 175 SER A C 1
ATOM 1419 O O . SER A 1 175 ? -13.901 -6.772 19.237 1.00 92.62 175 SER A O 1
ATOM 1421 N N . THR A 1 176 ? -13.503 -8.972 19.096 1.00 92.69 176 THR A N 1
ATOM 1422 C CA . THR A 1 176 ? -14.805 -9.370 19.661 1.00 92.69 176 THR A CA 1
ATOM 1423 C C . THR A 1 176 ? -14.980 -8.863 21.093 1.00 92.69 176 THR A C 1
ATOM 1425 O O . THR A 1 176 ? -16.058 -8.392 21.459 1.00 92.69 176 THR A O 1
ATOM 1428 N N . LEU A 1 177 ? -13.938 -8.967 21.919 1.00 94.38 177 LEU A N 1
ATOM 1429 C CA . LEU A 1 177 ? -13.957 -8.491 23.300 1.00 94.38 177 LEU A CA 1
ATOM 1430 C C . LEU A 1 177 ? -13.993 -6.961 23.375 1.00 94.38 177 LEU A C 1
ATOM 1432 O O . LEU A 1 177 ? -14.757 -6.435 24.178 1.00 94.38 177 LEU A O 1
ATOM 1436 N N . CYS A 1 178 ? -13.254 -6.263 22.511 1.00 93.38 178 CYS A N 1
ATOM 1437 C CA . CYS A 1 178 ? -13.273 -4.807 22.383 1.00 93.38 178 CYS A CA 1
ATOM 1438 C C . CYS A 1 178 ? -14.687 -4.307 22.043 1.00 93.38 178 CYS A C 1
ATOM 1440 O O . CYS A 1 178 ? -15.262 -3.514 22.789 1.00 93.38 178 CYS A O 1
ATOM 1442 N N . MET A 1 179 ? -15.322 -4.876 21.012 1.00 90.50 179 MET A N 1
ATOM 1443 C CA . MET A 1 179 ? -16.709 -4.545 20.661 1.00 90.50 179 MET A CA 1
ATOM 1444 C C . MET A 1 179 ? -17.686 -4.815 21.812 1.00 90.50 179 MET A C 1
ATOM 1446 O O . MET A 1 179 ? -18.574 -4.008 22.080 1.00 90.50 179 MET A O 1
ATOM 1450 N N . LYS A 1 180 ? -17.542 -5.946 22.519 1.00 90.06 180 LYS A N 1
ATOM 1451 C CA . LYS A 1 180 ? -18.393 -6.266 23.678 1.00 90.06 180 LYS A CA 1
ATOM 1452 C C . LYS A 1 180 ? -18.182 -5.287 24.832 1.00 90.06 180 LYS A C 1
ATOM 1454 O O . LYS A 1 180 ? -19.173 -4.842 25.405 1.00 90.06 180 LYS A O 1
ATOM 1459 N N . LYS A 1 181 ? -16.929 -4.946 25.157 1.00 92.31 181 LYS A N 1
ATOM 1460 C CA . LYS A 1 181 ? -16.571 -3.969 26.198 1.00 92.31 181 LYS A CA 1
ATOM 1461 C C . LYS A 1 181 ? -17.297 -2.656 25.939 1.00 92.31 181 LYS A C 1
ATOM 1463 O O . LYS A 1 181 ? -18.011 -2.188 26.818 1.00 92.31 181 LYS A O 1
ATOM 1468 N N . TRP A 1 182 ? -17.185 -2.110 24.731 1.00 90.62 182 TRP A N 1
ATOM 1469 C CA . TRP A 1 182 ? -17.748 -0.797 24.425 1.00 90.62 182 TRP A CA 1
ATOM 1470 C C . TRP A 1 182 ? -19.261 -0.798 24.208 1.00 90.62 182 TRP A C 1
ATOM 1472 O O . T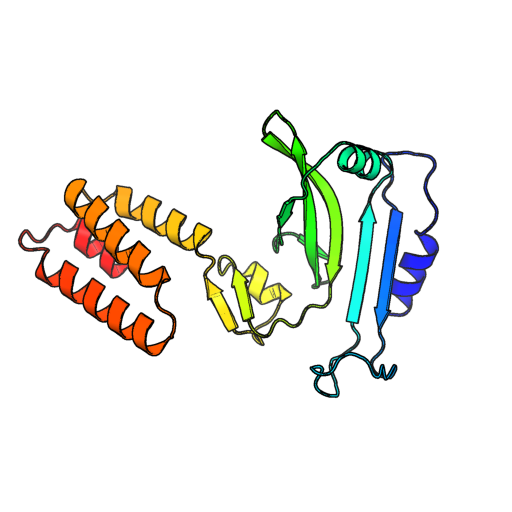RP A 1 182 ? -19.920 0.157 24.609 1.00 90.62 182 TRP A O 1
ATOM 1482 N N . LYS A 1 183 ? -19.851 -1.899 23.723 1.00 84.50 183 LYS A N 1
ATOM 1483 C CA . LYS A 1 183 ? -21.316 -2.070 23.731 1.00 84.50 183 LYS A CA 1
ATOM 1484 C C . LYS A 1 183 ? -21.889 -2.128 25.151 1.00 84.50 183 LYS A C 1
ATOM 1486 O O . LYS A 1 183 ? -22.934 -1.540 25.402 1.00 84.50 183 LYS A O 1
ATOM 1491 N N . LEU A 1 184 ? -21.214 -2.807 26.084 1.00 84.94 184 LEU A N 1
ATOM 1492 C CA . LEU A 1 184 ? -21.645 -2.896 27.488 1.00 84.94 184 LEU A CA 1
ATOM 1493 C C . LEU A 1 184 ? -21.362 -1.609 28.278 1.00 84.94 184 LEU A C 1
ATOM 1495 O O . LEU A 1 184 ? -22.153 -1.225 29.139 1.00 84.94 184 LEU A O 1
ATOM 1499 N N . ASN A 1 185 ? -20.241 -0.943 27.996 1.00 81.88 185 ASN A N 1
ATOM 1500 C CA . ASN A 1 185 ? -19.843 0.295 28.663 1.00 81.88 185 ASN A CA 1
ATOM 1501 C C . ASN A 1 185 ? -20.603 1.523 28.163 1.00 81.88 185 ASN A C 1
ATOM 1503 O O . ASN A 1 185 ? -20.601 2.533 28.868 1.00 81.88 185 ASN A O 1
ATOM 1507 N N . ASN A 1 186 ? -21.302 1.442 27.024 1.00 80.62 186 ASN A N 1
ATOM 1508 C CA . ASN A 1 186 ? -22.193 2.495 26.542 1.00 80.62 186 ASN A CA 1
ATOM 1509 C C . ASN A 1 186 ? -23.491 2.591 27.377 1.00 80.62 186 ASN A C 1
ATOM 1511 O O . ASN A 1 186 ? -24.610 2.468 26.880 1.00 80.62 186 ASN A O 1
ATOM 1515 N N . LYS A 1 187 ? -23.332 2.806 28.688 1.00 67.94 187 LYS A N 1
ATOM 1516 C CA . LYS A 1 187 ? -24.398 2.853 29.700 1.00 67.94 187 LYS A CA 1
ATOM 1517 C C . LYS A 1 187 ? -25.420 3.960 29.444 1.00 67.94 187 LYS A C 1
ATOM 1519 O O . LYS A 1 187 ? -26.537 3.869 29.939 1.00 67.94 187 LYS A O 1
ATOM 1524 N N . GLN A 1 188 ? -25.023 5.004 28.718 1.00 65.94 188 GLN A N 1
ATOM 1525 C CA . GLN A 1 188 ? -25.857 6.167 28.412 1.00 65.94 188 GLN A CA 1
ATOM 1526 C C . GLN A 1 188 ? -26.543 6.066 27.043 1.00 65.94 188 GLN A C 1
ATOM 1528 O O . GLN A 1 188 ? -27.230 7.007 26.653 1.00 65.94 188 GLN A O 1
ATOM 1533 N N . THR A 1 189 ? -26.382 4.947 26.317 1.00 75.44 189 THR A N 1
ATOM 1534 C CA . THR A 1 189 ? -26.861 4.801 24.929 1.00 75.44 189 THR A CA 1
ATOM 1535 C C . THR A 1 189 ? -26.420 5.976 24.051 1.00 75.44 189 THR A C 1
ATOM 1537 O O . THR A 1 189 ? -27.216 6.528 23.297 1.00 75.44 189 THR A O 1
ATOM 1540 N N . ASP A 1 190 ? -25.154 6.391 24.173 1.00 84.19 190 ASP A N 1
ATOM 1541 C CA . ASP A 1 190 ? -24.589 7.413 23.298 1.00 84.19 190 ASP A CA 1
ATOM 1542 C C . ASP A 1 190 ? -24.602 6.870 21.868 1.00 84.19 190 ASP A C 1
ATOM 1544 O O . ASP A 1 190 ? -23.895 5.908 21.541 1.00 84.19 190 ASP A O 1
ATOM 1548 N N . GLN A 1 191 ? -25.448 7.477 21.038 1.00 88.12 191 GLN A N 1
ATOM 1549 C CA . GLN A 1 191 ? -25.640 7.074 19.655 1.00 88.12 191 GLN A CA 1
ATOM 1550 C C . GLN A 1 191 ? -24.340 7.204 18.857 1.00 88.12 191 GLN A C 1
ATOM 1552 O O . GLN A 1 191 ? -24.070 6.351 18.026 1.00 88.12 191 GLN A O 1
ATOM 1557 N N . SER A 1 192 ? -23.473 8.174 19.172 1.00 90.12 192 SER A N 1
ATOM 1558 C CA . SER A 1 192 ? -22.200 8.353 18.463 1.00 90.12 192 SER A CA 1
ATOM 1559 C C . SER A 1 192 ? -21.236 7.175 18.665 1.00 90.12 192 SER A C 1
ATOM 1561 O O . SER A 1 192 ? -20.499 6.811 17.749 1.00 90.12 192 SER A O 1
ATOM 1563 N N . ILE A 1 193 ? -21.280 6.526 19.835 1.00 88.19 193 ILE A N 1
ATOM 1564 C CA . ILE A 1 193 ? -20.513 5.304 20.117 1.00 88.19 193 ILE A CA 1
ATOM 1565 C C . ILE A 1 193 ? -21.128 4.109 19.378 1.00 88.19 193 ILE A C 1
ATOM 1567 O O . ILE A 1 193 ? -20.397 3.278 18.839 1.00 88.19 193 ILE A O 1
ATOM 1571 N N . LEU A 1 194 ? -22.462 4.011 19.337 1.00 87.38 194 LEU A N 1
ATOM 1572 C CA . LEU A 1 194 ? -23.150 2.951 18.589 1.00 87.38 194 LEU A CA 1
ATOM 1573 C C . LEU A 1 194 ? -22.845 3.053 17.093 1.00 87.38 194 LEU A C 1
ATOM 1575 O O . LEU A 1 194 ? -22.397 2.071 16.510 1.00 87.38 194 LEU A O 1
ATOM 1579 N N . ASP A 1 195 ? -22.990 4.245 16.517 1.00 88.31 195 ASP A N 1
ATOM 1580 C CA . ASP A 1 195 ? -22.717 4.532 15.107 1.00 88.31 195 ASP A CA 1
ATOM 1581 C C . ASP A 1 195 ? -21.258 4.210 14.743 1.00 88.31 195 ASP A C 1
ATOM 1583 O O . ASP A 1 195 ? -20.972 3.684 13.666 1.00 88.31 195 ASP A O 1
ATOM 1587 N N . PHE A 1 196 ? -20.315 4.480 15.654 1.00 90.38 196 PHE A N 1
ATOM 1588 C CA . PHE A 1 196 ? -18.912 4.115 15.470 1.00 90.38 196 PHE A CA 1
ATOM 1589 C C . PHE A 1 196 ? -18.715 2.591 15.393 1.00 90.38 196 PHE A C 1
ATOM 1591 O O . PHE A 1 196 ? -18.048 2.108 14.478 1.00 90.38 196 PHE A O 1
ATOM 1598 N N . PHE A 1 197 ? -19.310 1.823 16.311 1.00 87.62 197 PHE A N 1
ATOM 1599 C CA . PHE A 1 197 ? -19.172 0.358 16.350 1.00 87.62 197 PHE A CA 1
ATOM 1600 C C . PHE A 1 197 ? -20.105 -0.403 15.397 1.00 87.62 197 PHE A C 1
ATOM 1602 O O . PHE A 1 197 ? -19.953 -1.613 15.253 1.00 87.62 197 PHE A O 1
ATOM 1609 N N . GLU A 1 198 ? -21.072 0.253 14.757 1.00 84.81 198 GLU A N 1
ATOM 1610 C CA . GLU A 1 198 ? -21.750 -0.300 13.575 1.00 84.81 198 GLU A CA 1
ATOM 1611 C C . GLU A 1 198 ? -20.856 -0.250 12.333 1.00 84.81 198 GLU A C 1
ATOM 1613 O O . GLU A 1 198 ? -21.015 -1.062 11.423 1.00 84.81 198 GLU A O 1
ATOM 1618 N N . PHE A 1 199 ? -19.907 0.688 12.297 1.00 77.25 199 PHE A N 1
ATOM 1619 C CA . PHE A 1 199 ? -18.941 0.812 11.211 1.00 77.25 199 PHE A CA 1
ATOM 1620 C C . PHE A 1 199 ? -17.694 -0.078 11.382 1.00 77.25 199 PHE A C 1
ATOM 1622 O O . PHE A 1 199 ? -17.107 -0.477 10.376 1.00 77.25 199 PHE A O 1
ATOM 1629 N N . PHE A 1 200 ? -17.268 -0.330 12.623 1.00 73.12 200 PHE A N 1
ATOM 1630 C CA . PHE A 1 200 ? -16.043 -1.067 12.974 1.00 73.12 200 PHE A CA 1
ATOM 1631 C C . PHE A 1 200 ? -16.227 -2.591 12.951 1.00 73.12 200 PHE A C 1
ATOM 1633 O O . PHE A 1 200 ? -15.345 -3.278 12.386 1.00 73.12 200 PHE A O 1
#

Secondary structure (DSSP, 8-state):
-HHHHHHHHHT-SPPSSTTSEEEEEEEEE-TT---TT-TT--S----EEEEEEEEHHHHHHHHT-S--EEE--TT-EETTEEEEEEEEE-TT--EEEEEEEEE----SEEEE---HHHHHHHTTSSEEEE-HHHHHHHHHHHHTT-S-HHHHHHHHHHHHHHTT--SHHHHHHHHHHHHHHHHHH-TT--HHHHHHHHH-

Organism: NCBI:txid392030

pLDDT: mean 79.86, std 13.09, range [45.94, 95.06]

Radius of gyration: 23.0 Å; chains: 1; bounding box: 50×46×57 Å